Protein AF-A0AAD6ZQN2-F1 (afdb_monomer_lite)

Radius of gyration: 22.06 Å; chains: 1; bounding box: 52×34×59 Å

pLDDT: mean 94.38, std 6.4, range [40.56, 98.88]

Organism: NCBI:txid1033008

Foldseek 3Di:
DPLQPVNVVVLLCVLQVVPAEEEEADPVAPPDDQWAWARDPSYIYIHGHPVRVPPPPVCHVVHRQVRSQPRDDDDARSLQVSQQVVAAVVCVVVLQVLQCQLLVHHADEALVSRQVVVQLVVCPPLQPPPSCSNNVRVQSNLLSVLQSLLSVVVPSRPDPVNSVVLCVQQVNSYEYEEEDCDDPDLWDWDRDPSYIYTYHYSNSRSHPSNCGNNCVVVRD

Structure (mmCIF, N/CA/C/O backbone):
data_AF-A0AAD6ZQN2-F1
#
_entry.id   AF-A0AAD6ZQN2-F1
#
loop_
_atom_site.group_PDB
_atom_site.id
_atom_site.type_symbol
_atom_site.label_atom_id
_atom_site.label_alt_id
_atom_site.label_comp_id
_atom_site.label_asym_id
_atom_site.label_entity_id
_atom_site.label_seq_id
_atom_site.pdbx_PDB_ins_code
_atom_site.Cartn_x
_atom_site.Cartn_y
_atom_site.Cartn_z
_atom_site.occupancy
_atom_site.B_iso_or_equiv
_atom_site.auth_seq_id
_atom_site.auth_comp_id
_atom_site.auth_asym_id
_atom_site.auth_atom_id
_atom_site.pdbx_PDB_model_num
ATOM 1 N N . MET A 1 1 ? -4.723 -18.601 -16.744 1.00 40.56 1 MET A N 1
ATOM 2 C CA . MET A 1 1 ? -5.076 -17.192 -16.479 1.00 40.56 1 MET A CA 1
ATOM 3 C C . MET A 1 1 ? -3.841 -16.366 -16.796 1.00 40.56 1 MET A C 1
ATOM 5 O O . MET A 1 1 ? -2.787 -16.671 -16.253 1.00 40.56 1 MET A O 1
ATOM 9 N N . THR A 1 2 ? -3.905 -15.441 -17.753 1.00 51.91 2 THR A N 1
ATOM 10 C CA . THR A 1 2 ? -2.798 -14.513 -18.042 1.00 51.91 2 THR A CA 1
ATOM 11 C C . THR A 1 2 ? -2.671 -13.537 -16.880 1.00 51.91 2 THR A C 1
ATOM 13 O O . THR A 1 2 ? -3.650 -12.877 -16.557 1.00 51.91 2 THR A O 1
ATOM 16 N N . LYS A 1 3 ? -1.483 -13.469 -16.266 1.00 67.94 3 LYS A N 1
ATOM 17 C CA . LYS A 1 3 ? -1.182 -12.769 -15.001 1.00 67.94 3 LYS A CA 1
ATOM 18 C C . LYS A 1 3 ? -1.676 -11.312 -14.916 1.00 67.94 3 LYS A C 1
ATOM 20 O O . LYS A 1 3 ? -1.861 -10.830 -13.812 1.00 67.94 3 LYS A O 1
ATOM 25 N N . PHE A 1 4 ? -1.885 -10.638 -16.051 1.00 74.25 4 PHE A N 1
ATOM 26 C CA . PHE A 1 4 ? -2.237 -9.215 -16.111 1.00 74.25 4 PHE A CA 1
ATOM 27 C C . PHE A 1 4 ? -3.347 -8.855 -17.115 1.00 74.25 4 PHE A C 1
ATOM 29 O O . PHE A 1 4 ? -3.534 -7.679 -17.360 1.00 74.25 4 PHE A O 1
ATOM 36 N N . ASP A 1 5 ? -4.012 -9.831 -17.745 1.00 79.12 5 ASP A N 1
ATOM 37 C CA . ASP A 1 5 ? -5.133 -9.624 -18.694 1.00 79.12 5 ASP A CA 1
ATOM 38 C C . ASP A 1 5 ? -5.077 -8.379 -19.638 1.00 79.12 5 ASP A C 1
ATOM 40 O O . ASP A 1 5 ? -4.055 -8.145 -20.291 1.00 79.12 5 ASP A O 1
ATOM 44 N N . GLU A 1 6 ? -6.187 -7.647 -19.812 1.00 84.12 6 GLU A N 1
ATOM 45 C CA . GLU A 1 6 ? -6.277 -6.414 -20.612 1.00 84.12 6 GLU A CA 1
ATOM 46 C C . GLU A 1 6 ? -5.512 -5.253 -19.963 1.00 84.12 6 GLU A C 1
ATOM 48 O O . GLU A 1 6 ? -4.943 -4.420 -20.678 1.00 84.12 6 GLU A O 1
ATOM 53 N N . ASN A 1 7 ? -5.414 -5.238 -18.630 1.00 81.94 7 ASN A N 1
ATOM 54 C CA . ASN A 1 7 ? -4.646 -4.229 -17.902 1.00 81.94 7 ASN A CA 1
ATOM 55 C C . ASN A 1 7 ? -3.176 -4.237 -18.344 1.00 81.94 7 ASN A C 1
ATOM 57 O O . ASN A 1 7 ? -2.594 -3.188 -18.615 1.00 81.94 7 ASN A O 1
ATOM 61 N N . GLY A 1 8 ? -2.596 -5.421 -18.529 1.00 86.56 8 GLY A N 1
ATOM 62 C CA . GLY A 1 8 ? -1.231 -5.613 -19.002 1.00 86.56 8 GLY A CA 1
ATOM 63 C C . GLY A 1 8 ? -1.027 -5.152 -20.442 1.00 86.56 8 GLY A C 1
ATOM 64 O O . GLY A 1 8 ? 0.038 -4.627 -20.762 1.00 86.56 8 GLY A O 1
ATOM 65 N N . LYS A 1 9 ? -2.043 -5.279 -21.306 1.00 88.00 9 LYS A N 1
ATOM 66 C CA . LYS A 1 9 ? -1.973 -4.758 -22.681 1.00 88.00 9 LYS A CA 1
ATOM 67 C C . LYS A 1 9 ? -1.981 -3.234 -22.705 1.00 88.00 9 LYS A C 1
ATOM 69 O O . LYS A 1 9 ? -1.142 -2.650 -23.386 1.00 88.00 9 LYS A O 1
ATOM 74 N N . SER A 1 10 ? -2.892 -2.597 -21.961 1.00 88.19 10 SER A N 1
ATOM 75 C CA . SER A 1 10 ? -2.914 -1.128 -21.844 1.00 88.19 10 SER A CA 1
ATOM 76 C C . SER A 1 10 ? -1.575 -0.621 -21.325 1.00 88.19 10 SER A C 1
ATOM 78 O O . SER A 1 10 ? -0.955 0.250 -21.927 1.00 88.19 10 SER A O 1
ATOM 80 N N . PHE A 1 11 ? -1.073 -1.265 -20.272 1.00 89.69 11 PHE A N 1
ATOM 81 C CA . PHE A 1 11 ? 0.187 -0.915 -19.634 1.00 89.69 11 PHE A CA 1
ATOM 82 C C . PHE A 1 11 ? 1.392 -1.046 -20.572 1.00 89.69 11 PHE A C 1
ATOM 84 O O . PHE A 1 11 ? 2.265 -0.180 -20.590 1.00 89.69 11 PHE A O 1
ATOM 91 N N . PHE A 1 12 ? 1.437 -2.110 -21.379 1.00 91.50 12 PHE A N 1
ATOM 92 C CA . PHE A 1 12 ? 2.460 -2.265 -22.408 1.00 91.50 12 PHE A CA 1
ATOM 93 C C . PHE A 1 12 ? 2.389 -1.130 -23.433 1.00 91.50 12 PHE A C 1
ATOM 95 O O . PHE A 1 12 ? 3.410 -0.522 -23.735 1.00 91.50 12 PHE A O 1
ATOM 102 N N . ASN A 1 13 ? 1.196 -0.813 -23.940 1.00 92.00 13 ASN A N 1
ATOM 103 C CA . ASN A 1 13 ? 1.015 0.213 -24.970 1.00 92.00 13 ASN A CA 1
ATOM 104 C C . ASN A 1 13 ? 1.314 1.633 -24.462 1.00 92.00 13 ASN A C 1
ATOM 106 O O . ASN A 1 13 ? 1.812 2.461 -25.221 1.00 92.00 13 ASN A O 1
ATOM 110 N N . GLU A 1 14 ? 1.052 1.911 -23.183 1.00 91.44 14 GLU A N 1
ATOM 111 C CA . GLU A 1 14 ? 1.428 3.172 -22.530 1.00 91.44 14 GLU A CA 1
ATOM 112 C C . GLU A 1 14 ? 2.950 3.352 -22.465 1.00 91.44 14 GLU A C 1
ATOM 114 O O . GLU A 1 14 ? 3.449 4.458 -22.661 1.00 91.44 14 GLU A O 1
ATOM 119 N N . ALA A 1 15 ? 3.699 2.271 -22.220 1.00 91.69 15 ALA A N 1
ATOM 120 C CA . ALA A 1 15 ? 5.159 2.311 -22.220 1.00 91.69 15 ALA A CA 1
ATOM 121 C C . ALA A 1 15 ? 5.737 2.320 -23.648 1.00 91.69 15 ALA A C 1
ATOM 123 O O . ALA A 1 15 ? 6.680 3.053 -23.949 1.00 91.69 15 ALA A O 1
ATOM 124 N N . VAL A 1 16 ? 5.169 1.513 -24.546 1.00 94.25 16 VAL A N 1
ATOM 125 C CA . VAL A 1 16 ? 5.662 1.270 -25.910 1.00 94.25 16 VAL A CA 1
ATOM 126 C C . VAL A 1 16 ? 4.871 2.116 -26.904 1.00 94.25 16 VAL A C 1
ATOM 128 O O . VAL A 1 16 ? 4.141 1.624 -27.766 1.00 94.25 16 VAL A O 1
ATOM 131 N N . THR A 1 17 ? 5.014 3.431 -26.763 1.00 94.31 17 THR A N 1
ATOM 132 C CA . THR A 1 17 ? 4.197 4.429 -27.470 1.00 94.31 17 THR A CA 1
ATOM 133 C C . THR A 1 17 ? 4.364 4.420 -28.990 1.00 94.31 17 THR A C 1
ATOM 135 O O . THR A 1 17 ? 3.458 4.848 -29.702 1.00 94.31 17 THR A O 1
ATOM 138 N N . GLN A 1 18 ? 5.480 3.898 -29.509 1.00 95.69 18 GLN A N 1
ATOM 139 C CA . GLN A 1 18 ? 5.711 3.767 -30.953 1.00 95.69 18 GLN A CA 1
ATOM 140 C C . GLN A 1 18 ? 5.066 2.512 -31.551 1.00 95.69 18 GLN A C 1
ATOM 142 O O . GLN A 1 18 ? 5.074 2.344 -32.768 1.00 95.69 18 GLN A O 1
ATOM 147 N N . SER A 1 19 ? 4.513 1.617 -30.718 1.00 94.56 19 SER A N 1
ATOM 148 C CA . SER A 1 19 ? 4.023 0.301 -31.157 1.00 94.56 19 SER A CA 1
ATOM 149 C C . SER A 1 19 ? 5.079 -0.494 -31.944 1.00 94.56 19 SER A C 1
ATOM 151 O O . SER A 1 19 ? 4.755 -1.259 -32.853 1.00 94.56 19 SER A O 1
ATOM 153 N N . GLU A 1 20 ? 6.354 -0.307 -31.596 1.00 96.25 20 GLU A N 1
ATOM 154 C CA . GLU A 1 20 ? 7.501 -0.922 -32.260 1.00 96.25 20 GLU A CA 1
ATOM 155 C C . GLU A 1 20 ? 8.252 -1.841 -31.292 1.00 96.25 20 GLU A C 1
ATOM 157 O O . GLU A 1 20 ? 8.460 -1.521 -30.116 1.00 96.25 20 GLU A O 1
ATOM 162 N N . LEU A 1 21 ? 8.682 -2.991 -31.817 1.00 96.19 21 LEU A N 1
ATOM 163 C CA . LEU A 1 21 ? 9.586 -3.912 -31.147 1.00 96.19 21 LEU A CA 1
ATOM 164 C C . LEU A 1 21 ? 10.854 -4.044 -31.981 1.00 96.19 21 LEU A C 1
ATOM 166 O O . LEU A 1 21 ? 10.789 -4.262 -33.191 1.00 96.19 21 LEU A O 1
ATOM 170 N N . THR A 1 22 ? 12.007 -3.981 -31.325 1.00 96.38 22 THR A N 1
ATOM 171 C CA . THR A 1 22 ? 13.302 -4.130 -31.988 1.00 96.38 22 THR A CA 1
ATOM 172 C C . THR A 1 22 ? 14.173 -5.163 -31.288 1.00 96.38 22 THR A C 1
ATOM 174 O O . THR A 1 22 ? 14.099 -5.344 -30.073 1.00 96.38 22 THR A O 1
ATOM 177 N N . LEU A 1 23 ? 15.012 -5.839 -32.069 1.00 95.56 23 LEU A N 1
ATOM 178 C CA . LEU A 1 23 ? 16.031 -6.766 -31.591 1.00 95.56 23 LEU A CA 1
ATOM 179 C C . LEU A 1 23 ? 17.403 -6.174 -31.917 1.00 95.56 23 LEU A C 1
ATOM 181 O O . LEU A 1 23 ? 17.720 -5.957 -33.085 1.00 95.56 23 LEU A O 1
ATOM 185 N N . THR A 1 24 ? 18.225 -5.921 -30.900 1.00 95.69 24 THR A N 1
ATOM 186 C CA . THR A 1 24 ? 19.513 -5.235 -31.079 1.00 95.69 24 THR A CA 1
ATOM 187 C C . THR A 1 24 ? 20.607 -5.772 -30.160 1.00 95.69 24 THR A C 1
ATOM 189 O O . THR A 1 24 ? 20.349 -6.510 -29.210 1.00 95.69 24 THR A O 1
ATOM 192 N N . VAL A 1 25 ? 21.856 -5.407 -30.440 1.00 95.75 25 VAL A N 1
ATOM 193 C CA . VAL A 1 25 ? 22.998 -5.759 -29.591 1.00 95.75 25 VAL A CA 1
ATOM 194 C C . VAL A 1 25 ? 22.961 -4.912 -28.318 1.00 95.75 25 VAL A C 1
ATOM 196 O O . VAL A 1 25 ? 22.774 -3.696 -28.367 1.00 95.75 25 VAL A O 1
ATOM 199 N N . ASN A 1 26 ? 23.174 -5.544 -27.165 1.00 94.88 26 ASN A N 1
ATOM 200 C CA . ASN A 1 26 ? 23.281 -4.860 -25.885 1.00 94.88 26 ASN A CA 1
ATOM 201 C C . ASN A 1 26 ? 24.521 -3.937 -25.890 1.00 94.88 26 ASN A C 1
ATOM 203 O O . ASN A 1 26 ? 25.645 -4.430 -26.038 1.00 94.88 26 ASN A O 1
ATOM 207 N N . PRO A 1 27 ? 24.357 -2.614 -25.690 1.00 94.44 27 PRO A N 1
ATOM 208 C CA . PRO A 1 27 ? 25.462 -1.656 -25.758 1.00 94.44 27 PRO A CA 1
ATOM 209 C C . PRO A 1 27 ? 26.513 -1.841 -24.652 1.00 94.44 27 PRO A C 1
ATOM 211 O O . PRO A 1 27 ? 27.597 -1.271 -24.744 1.00 94.44 27 PRO A O 1
ATOM 214 N N . LEU A 1 28 ? 26.229 -2.643 -23.618 1.00 95.31 28 LEU A N 1
ATOM 215 C CA . LEU A 1 28 ? 27.179 -2.961 -22.548 1.00 95.31 28 LEU A CA 1
ATOM 216 C C . LEU A 1 28 ? 28.273 -3.964 -22.965 1.00 95.31 28 LEU A C 1
ATOM 218 O O . LEU A 1 28 ? 29.193 -4.215 -22.182 1.00 95.31 28 LEU A O 1
ATOM 222 N N . GLY A 1 29 ? 28.201 -4.537 -24.174 1.00 93.94 29 GLY A N 1
ATOM 223 C CA . GLY A 1 29 ? 29.210 -5.471 -24.680 1.00 93.94 29 GLY A CA 1
ATOM 224 C C . GLY A 1 29 ? 29.379 -6.678 -23.752 1.00 93.94 29 GLY A C 1
ATOM 225 O O . GLY A 1 29 ? 28.392 -7.291 -23.353 1.00 93.94 29 GLY A O 1
ATOM 226 N N . ASP A 1 30 ? 30.617 -6.996 -23.365 1.00 96.25 30 ASP A N 1
ATOM 227 C CA . ASP A 1 30 ? 30.933 -8.124 -22.467 1.00 96.25 30 ASP A CA 1
ATOM 228 C C . ASP A 1 30 ? 30.317 -8.005 -21.064 1.00 96.25 30 ASP A C 1
ATOM 230 O O . ASP A 1 30 ? 30.169 -9.012 -20.372 1.00 96.25 30 ASP A O 1
ATOM 234 N N . LYS A 1 31 ? 29.948 -6.788 -20.641 1.00 95.31 31 LYS A N 1
ATOM 235 C CA . LYS A 1 31 ? 29.286 -6.531 -19.351 1.00 95.31 31 LYS A CA 1
ATOM 236 C C . LYS A 1 31 ? 27.764 -6.655 -19.423 1.00 95.31 31 LYS A C 1
ATOM 238 O O . LYS A 1 31 ? 27.103 -6.505 -18.402 1.00 95.31 31 LYS A O 1
ATOM 243 N N . GLY A 1 32 ? 27.206 -6.848 -20.617 1.00 91.38 32 GLY A N 1
ATOM 244 C CA . GLY A 1 32 ? 25.771 -7.016 -20.796 1.00 91.38 32 GLY A CA 1
ATOM 245 C C . GLY A 1 32 ? 25.291 -8.380 -20.315 1.00 91.38 32 GLY A C 1
ATOM 246 O O . GLY A 1 32 ? 26.018 -9.371 -20.384 1.00 91.38 32 GLY A O 1
ATOM 247 N N . GLU A 1 33 ? 24.034 -8.433 -19.887 1.00 93.62 33 GLU A N 1
ATOM 248 C CA . GLU A 1 33 ? 23.326 -9.697 -19.702 1.00 93.62 33 GLU A CA 1
ATOM 249 C C . GLU A 1 33 ? 23.180 -10.441 -21.034 1.00 93.62 33 GLU A C 1
ATOM 251 O O . GLU A 1 33 ? 23.169 -9.829 -22.106 1.00 93.62 33 GLU A O 1
ATOM 256 N N . THR A 1 34 ? 23.052 -11.769 -20.960 1.00 94.62 34 THR A N 1
ATOM 257 C CA . THR A 1 34 ? 22.896 -12.641 -22.142 1.00 94.62 34 THR A CA 1
ATOM 258 C C . THR A 1 34 ? 21.717 -12.192 -23.011 1.00 94.62 34 THR A C 1
ATOM 260 O O . THR A 1 34 ? 21.871 -12.030 -24.223 1.00 94.62 34 THR A O 1
ATOM 263 N N . ILE A 1 35 ? 20.577 -11.940 -22.367 1.00 95.06 35 ILE A N 1
ATOM 264 C CA . ILE A 1 35 ? 19.380 -11.322 -22.930 1.00 95.06 35 ILE A CA 1
ATOM 265 C C . ILE A 1 35 ? 18.855 -10.305 -21.913 1.00 95.06 35 ILE A C 1
ATOM 267 O O . ILE A 1 35 ? 18.908 -10.544 -20.707 1.00 95.06 35 ILE A O 1
ATOM 271 N N . SER A 1 36 ? 18.380 -9.161 -22.382 1.00 94.94 36 SER A N 1
ATOM 272 C CA . SER A 1 36 ? 17.736 -8.143 -21.556 1.00 94.94 36 SER A CA 1
ATOM 273 C C . SER A 1 36 ? 16.682 -7.393 -22.359 1.00 94.94 36 SER A C 1
ATOM 275 O O . SER A 1 36 ? 16.642 -7.481 -23.586 1.00 94.94 36 SER A O 1
ATOM 277 N N . SER A 1 37 ? 15.833 -6.640 -21.665 1.00 95.81 37 SER A N 1
ATOM 278 C CA . SER A 1 37 ? 14.823 -5.787 -22.285 1.00 95.81 37 SER A CA 1
ATOM 279 C C . SER A 1 37 ? 14.940 -4.357 -21.774 1.00 95.81 37 SER A C 1
ATOM 281 O O . SER A 1 37 ? 15.396 -4.125 -20.655 1.00 95.81 37 SER A O 1
ATOM 283 N N . ALA A 1 38 ? 14.527 -3.394 -22.589 1.00 95.44 38 ALA A N 1
ATOM 284 C CA . ALA A 1 38 ? 14.340 -2.005 -22.178 1.00 95.44 38 ALA A CA 1
ATOM 285 C C . ALA A 1 38 ? 13.262 -1.353 -23.043 1.00 95.44 38 ALA A C 1
ATOM 287 O O . ALA A 1 38 ? 13.095 -1.731 -24.199 1.00 95.44 38 ALA A O 1
ATOM 288 N N . VAL A 1 39 ? 12.591 -0.334 -22.518 1.00 95.38 39 VAL A N 1
ATOM 289 C CA . VAL A 1 39 ? 11.833 0.612 -23.340 1.00 95.38 39 VAL A CA 1
ATOM 290 C C . VAL A 1 39 ? 12.717 1.834 -23.582 1.00 95.38 39 VAL A C 1
ATOM 292 O O . VAL A 1 39 ? 13.187 2.455 -22.629 1.00 95.38 39 VAL A O 1
ATOM 295 N N . LYS A 1 40 ? 12.989 2.158 -24.849 1.00 93.50 40 LYS A N 1
ATOM 296 C CA . LYS A 1 40 ? 13.812 3.308 -25.256 1.00 93.50 40 LYS A CA 1
ATOM 297 C C . LYS A 1 40 ? 13.040 4.137 -26.265 1.00 93.50 40 LYS A C 1
ATOM 299 O O . LYS A 1 40 ? 12.625 3.603 -27.286 1.00 93.50 40 LYS A O 1
ATOM 304 N N . ASP A 1 41 ? 12.824 5.413 -25.958 1.00 92.88 41 ASP A N 1
ATOM 305 C CA . ASP A 1 41 ? 12.112 6.356 -26.831 1.00 92.88 41 ASP A CA 1
ATOM 306 C C . ASP A 1 41 ? 10.746 5.825 -27.326 1.00 92.88 41 ASP A C 1
ATOM 308 O O . ASP A 1 41 ? 10.331 6.062 -28.457 1.00 92.88 41 ASP A O 1
ATOM 312 N N . GLY A 1 42 ? 10.043 5.070 -26.469 1.00 93.31 42 GLY A N 1
ATOM 313 C CA . GLY A 1 42 ? 8.747 4.459 -26.787 1.00 93.31 42 GLY A CA 1
ATOM 314 C C . GLY A 1 42 ? 8.808 3.164 -27.607 1.00 93.31 42 GLY A C 1
ATOM 315 O O . GLY A 1 42 ? 7.763 2.663 -28.016 1.00 93.31 42 GLY A O 1
ATOM 316 N N . VAL A 1 43 ? 9.999 2.608 -27.841 1.00 96.31 43 VAL A N 1
ATOM 317 C CA . VAL A 1 43 ? 10.226 1.326 -28.528 1.00 96.31 43 VAL A CA 1
ATOM 318 C C . VAL A 1 43 ? 10.611 0.258 -27.509 1.00 96.31 43 VAL A C 1
ATOM 320 O O . VAL A 1 43 ? 11.484 0.482 -26.667 1.00 96.31 43 VAL A O 1
ATOM 323 N N . TYR A 1 44 ? 10.010 -0.929 -27.597 1.00 97.06 44 TYR A N 1
ATOM 324 C CA . TYR A 1 44 ? 10.434 -2.072 -26.790 1.00 97.06 44 TYR A CA 1
ATOM 325 C C . TYR A 1 44 ? 11.636 -2.757 -27.445 1.00 97.06 44 TYR A C 1
ATOM 327 O O . TYR A 1 44 ? 11.556 -3.298 -28.548 1.00 97.06 44 TYR A O 1
ATOM 335 N N . CYS A 1 45 ? 12.778 -2.724 -26.770 1.00 96.75 45 CYS A N 1
ATOM 336 C CA . CYS A 1 45 ? 14.033 -3.281 -27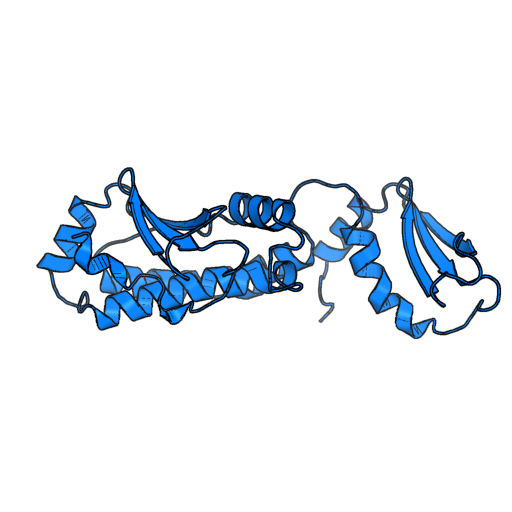.247 1.00 96.75 45 CYS A CA 1
ATOM 337 C C . CYS A 1 45 ? 14.338 -4.599 -26.538 1.00 96.75 45 CYS A C 1
ATOM 339 O O . CYS A 1 45 ? 14.630 -4.602 -25.342 1.00 96.75 45 CYS A O 1
ATOM 341 N N . ILE A 1 46 ? 14.391 -5.689 -27.298 1.00 96.50 46 ILE A N 1
ATOM 342 C CA . ILE A 1 46 ? 15.046 -6.928 -26.887 1.00 96.50 46 ILE A CA 1
ATOM 343 C C . ILE A 1 46 ? 16.532 -6.781 -27.217 1.00 96.50 46 ILE A C 1
ATOM 345 O O . ILE A 1 46 ? 16.911 -6.507 -28.358 1.00 96.50 46 ILE A O 1
ATOM 349 N N . MET A 1 47 ? 17.391 -6.938 -26.218 1.00 95.69 47 MET A N 1
ATOM 350 C CA . MET A 1 47 ? 18.831 -6.751 -26.342 1.00 95.69 47 MET A CA 1
ATOM 351 C C . MET A 1 47 ? 19.560 -8.060 -26.056 1.00 95.69 47 MET A C 1
ATOM 353 O O . MET A 1 47 ? 19.369 -8.659 -25.003 1.00 95.69 47 MET A O 1
ATOM 357 N N . PHE A 1 48 ? 20.425 -8.497 -26.968 1.00 96.00 48 PHE A N 1
ATOM 358 C CA . PHE A 1 48 ? 21.278 -9.674 -26.767 1.00 96.00 48 PHE A CA 1
ATOM 359 C C . PHE A 1 48 ? 22.732 -9.251 -26.592 1.00 96.00 48 PHE A C 1
ATOM 361 O O . PHE A 1 48 ? 23.204 -8.317 -27.248 1.00 96.00 48 PHE A O 1
ATOM 368 N N . ARG A 1 49 ? 23.480 -9.937 -25.726 1.00 96.00 49 ARG A N 1
ATOM 369 C CA . ARG A 1 49 ? 24.932 -9.724 -25.649 1.00 96.00 49 ARG A CA 1
ATOM 370 C C . ARG A 1 49 ? 25.572 -10.036 -27.001 1.00 96.00 49 ARG A C 1
ATOM 372 O O . ARG A 1 49 ? 25.159 -10.987 -27.658 1.00 96.00 49 ARG A O 1
ATOM 379 N N . HIS A 1 50 ? 26.579 -9.267 -27.414 1.00 95.50 50 HIS A N 1
ATOM 380 C CA . HIS A 1 50 ? 27.148 -9.335 -28.773 1.00 95.50 50 HIS A CA 1
ATOM 381 C C . HIS A 1 50 ? 27.603 -10.741 -29.221 1.00 95.50 50 HIS A C 1
ATOM 383 O O . HIS A 1 50 ? 27.500 -11.061 -30.402 1.00 95.50 50 HIS A O 1
ATOM 389 N N . ASP A 1 51 ? 28.007 -11.606 -28.288 1.00 95.81 51 ASP A N 1
ATOM 390 C CA . ASP A 1 51 ? 28.433 -12.998 -28.500 1.00 95.81 51 ASP A CA 1
ATOM 391 C C . ASP A 1 51 ? 27.350 -14.053 -28.162 1.00 95.81 51 ASP A C 1
ATOM 393 O O . ASP A 1 51 ? 27.646 -15.249 -28.101 1.00 95.81 51 ASP A O 1
ATOM 397 N N . ARG A 1 52 ? 26.101 -13.638 -27.897 1.00 95.00 52 ARG A N 1
ATOM 398 C CA . ARG A 1 52 ? 25.019 -14.489 -27.357 1.00 95.00 52 ARG A CA 1
ATOM 399 C C . ARG A 1 52 ? 23.681 -14.376 -28.090 1.00 95.00 52 ARG A C 1
ATOM 401 O O . ARG A 1 52 ? 22.635 -14.667 -27.510 1.00 95.00 52 ARG A O 1
ATOM 408 N N . LEU A 1 53 ? 23.679 -14.016 -29.374 1.00 93.00 53 LEU A N 1
ATOM 409 C CA . LEU A 1 53 ? 22.447 -14.068 -30.165 1.00 93.00 53 LEU A CA 1
ATOM 410 C C . LEU A 1 53 ? 21.846 -15.485 -30.133 1.00 93.00 53 LEU A C 1
ATOM 412 O O . LEU A 1 53 ? 22.512 -16.462 -30.467 1.00 93.00 53 LEU A O 1
ATOM 416 N N . GLY A 1 54 ? 20.580 -15.579 -29.733 1.00 88.31 54 GLY A N 1
ATOM 417 C CA . GLY A 1 54 ? 19.836 -16.836 -29.670 1.00 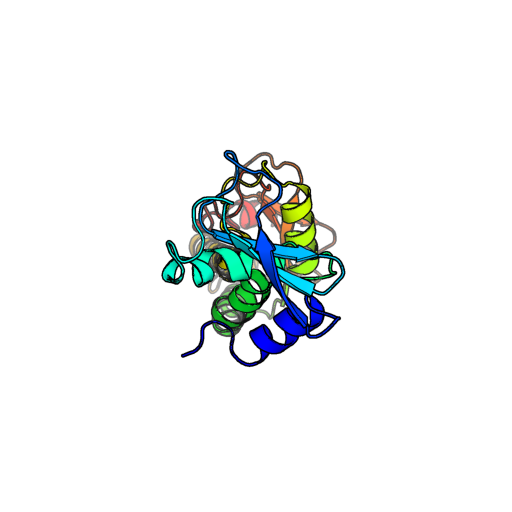88.31 54 GLY A CA 1
ATOM 418 C C . GLY A 1 54 ? 19.991 -17.640 -28.375 1.00 88.31 54 GLY A C 1
ATOM 419 O O . GLY A 1 54 ? 19.418 -18.720 -28.269 1.00 88.31 54 GLY A O 1
ATOM 420 N N . TYR A 1 55 ? 20.724 -17.133 -27.382 1.00 91.00 55 TYR A N 1
ATOM 421 C CA . TYR A 1 55 ? 20.842 -17.772 -26.069 1.00 91.00 55 TYR A CA 1
ATOM 422 C C . TYR A 1 55 ? 19.748 -17.278 -25.115 1.00 91.00 55 TYR A C 1
ATOM 424 O O . TYR A 1 55 ? 19.375 -16.108 -25.146 1.00 91.00 55 TYR A O 1
ATOM 432 N N . ASN A 1 56 ? 19.267 -18.171 -24.243 1.00 90.31 56 ASN A N 1
ATOM 433 C CA . ASN A 1 56 ? 18.351 -17.874 -23.132 1.00 90.31 56 ASN A CA 1
ATOM 434 C C . ASN A 1 56 ? 17.067 -17.121 -23.527 1.00 90.31 56 ASN A C 1
ATOM 436 O O . ASN A 1 56 ? 16.537 -16.339 -22.747 1.00 90.31 56 ASN A O 1
ATOM 440 N N . GLN A 1 57 ? 16.532 -17.360 -24.727 1.00 88.75 57 GLN A N 1
ATOM 441 C CA . GLN A 1 57 ? 15.306 -16.702 -25.212 1.00 88.75 57 GLN A CA 1
ATOM 442 C C . GLN A 1 57 ? 14.107 -16.933 -24.279 1.00 88.75 57 GLN A C 1
ATOM 444 O O . GLN A 1 57 ? 13.234 -16.083 -24.157 1.00 88.75 57 GLN A O 1
ATOM 449 N N . ASN A 1 58 ? 14.091 -18.072 -23.586 1.00 88.19 58 ASN A N 1
ATOM 450 C CA . ASN A 1 58 ? 13.095 -18.425 -22.582 1.00 88.19 58 ASN A CA 1
ATOM 451 C C . ASN A 1 58 ? 13.162 -17.569 -21.304 1.00 88.19 58 ASN A C 1
ATOM 453 O O . ASN A 1 58 ? 12.263 -17.674 -20.483 1.00 88.19 58 ASN A O 1
ATOM 457 N N . TRP A 1 59 ? 14.208 -16.760 -21.111 1.00 89.31 59 TRP A N 1
ATOM 458 C CA . TRP A 1 59 ? 14.328 -15.821 -19.985 1.00 89.31 59 TRP A CA 1
ATOM 459 C C . TRP A 1 59 ? 13.822 -14.418 -20.336 1.00 89.31 59 TRP A C 1
ATOM 461 O O . TRP A 1 59 ? 13.894 -13.512 -19.511 1.00 89.31 59 TRP A O 1
ATOM 471 N N . LEU A 1 60 ? 13.313 -14.206 -21.557 1.00 86.69 60 LEU A N 1
ATOM 472 C CA . LEU A 1 60 ? 12.777 -12.908 -21.965 1.00 86.69 60 LEU A CA 1
ATOM 473 C C . LEU A 1 60 ? 11.634 -12.449 -21.043 1.00 86.69 60 LEU A C 1
ATOM 475 O O . LEU A 1 60 ? 11.581 -11.266 -20.698 1.00 86.69 60 LEU A O 1
ATOM 479 N N . ASP A 1 61 ? 10.799 -13.387 -20.590 1.00 84.56 61 ASP A N 1
ATOM 480 C CA . ASP A 1 61 ? 9.670 -13.146 -19.683 1.00 84.56 61 ASP A CA 1
ATOM 481 C C . ASP A 1 61 ? 10.103 -12.445 -18.383 1.00 84.56 61 ASP A C 1
ATOM 483 O O . ASP A 1 61 ? 9.432 -11.517 -17.928 1.00 84.56 61 ASP A O 1
ATOM 487 N N . ASP A 1 62 ? 11.271 -12.808 -17.841 1.00 86.94 62 ASP A N 1
ATOM 488 C CA . ASP A 1 62 ? 11.823 -12.220 -16.612 1.00 86.94 62 ASP A CA 1
ATOM 489 C C . ASP A 1 62 ? 12.301 -10.774 -16.817 1.00 86.94 62 ASP A C 1
ATOM 491 O O . ASP A 1 62 ? 12.428 -10.004 -15.866 1.00 86.94 62 ASP A O 1
ATOM 495 N N . THR A 1 63 ? 12.567 -10.383 -18.066 1.00 90.69 63 THR A N 1
ATOM 496 C CA . THR A 1 63 ? 13.108 -9.058 -18.411 1.00 90.69 63 THR A CA 1
ATOM 497 C C . THR A 1 63 ? 12.037 -8.093 -18.913 1.00 90.69 63 THR A C 1
ATOM 499 O O . THR A 1 63 ? 12.217 -6.878 -18.826 1.00 90.69 63 THR A O 1
ATOM 502 N N . MET A 1 64 ? 10.920 -8.615 -19.427 1.00 91.12 64 MET A N 1
ATOM 503 C CA . MET A 1 64 ? 9.866 -7.827 -20.062 1.00 91.12 64 MET A CA 1
ATOM 504 C C . MET A 1 64 ? 9.173 -6.888 -19.074 1.00 91.12 64 MET A C 1
ATOM 506 O O . MET A 1 64 ? 9.157 -5.679 -19.300 1.00 91.12 64 MET A O 1
ATOM 510 N N . LEU A 1 65 ? 8.630 -7.419 -17.975 1.00 89.31 65 LEU A N 1
ATOM 511 C CA . LEU A 1 65 ? 7.900 -6.602 -17.003 1.00 89.31 65 LEU A CA 1
ATOM 512 C C . LEU A 1 65 ? 8.789 -5.517 -16.367 1.00 89.31 65 LEU A C 1
ATOM 514 O O . LEU A 1 65 ? 8.376 -4.359 -16.409 1.00 89.31 65 LEU A O 1
ATOM 518 N N . PRO A 1 66 ? 10.019 -5.811 -15.887 1.00 89.19 66 PRO A N 1
ATOM 519 C CA . PRO A 1 66 ? 10.915 -4.769 -15.385 1.00 89.19 66 PRO A CA 1
ATOM 520 C C . PRO A 1 66 ? 11.213 -3.673 -16.412 1.00 89.19 66 PRO A C 1
ATOM 522 O O . PRO A 1 66 ? 11.256 -2.496 -16.060 1.00 89.19 66 PRO A O 1
ATOM 525 N N . ALA A 1 67 ? 11.396 -4.034 -17.686 1.00 91.81 67 ALA A N 1
ATOM 526 C CA . ALA A 1 67 ? 11.656 -3.067 -18.750 1.00 91.81 67 ALA A CA 1
ATOM 527 C C . ALA A 1 67 ? 10.474 -2.121 -18.988 1.00 91.81 67 ALA A C 1
ATOM 529 O O . ALA A 1 67 ? 10.680 -0.925 -19.190 1.00 91.81 67 ALA A O 1
ATOM 530 N N . ILE A 1 68 ? 9.254 -2.658 -18.954 1.00 91.25 68 ILE A N 1
ATOM 531 C CA . ILE A 1 68 ? 8.017 -1.889 -19.120 1.00 91.25 68 ILE A CA 1
ATOM 532 C C . ILE A 1 68 ? 7.769 -1.007 -17.890 1.00 91.25 68 ILE A C 1
ATOM 534 O O . ILE A 1 68 ? 7.467 0.172 -18.038 1.00 91.25 68 ILE A O 1
ATOM 538 N N . GLU A 1 69 ? 7.930 -1.544 -16.677 1.00 89.56 69 GLU A N 1
ATOM 539 C CA . GLU A 1 69 ? 7.730 -0.787 -15.432 1.00 89.56 69 GLU A CA 1
ATOM 540 C C . GLU A 1 69 ? 8.789 0.306 -15.219 1.00 89.56 69 GLU A C 1
ATOM 542 O O . GLU A 1 69 ? 8.495 1.311 -14.578 1.00 89.56 69 GLU A O 1
ATOM 547 N N . SER A 1 70 ? 9.986 0.150 -15.797 1.00 87.50 70 SER A N 1
ATOM 548 C CA . SER A 1 70 ? 11.044 1.173 -15.774 1.00 87.50 70 SER A CA 1
ATOM 549 C C . SER A 1 70 ? 10.806 2.328 -16.756 1.00 87.50 70 SER A C 1
ATOM 551 O O . SER A 1 70 ? 11.539 3.319 -16.714 1.00 87.50 70 SER A O 1
ATOM 553 N N . ALA A 1 71 ? 9.828 2.217 -17.662 1.00 88.81 71 ALA A N 1
ATOM 554 C CA . ALA A 1 71 ? 9.486 3.302 -18.572 1.00 88.81 71 ALA A CA 1
ATOM 555 C C . ALA A 1 71 ? 8.871 4.481 -17.783 1.00 88.81 71 ALA A C 1
ATOM 557 O O . ALA A 1 71 ? 7.983 4.254 -16.956 1.00 88.81 71 ALA A O 1
ATOM 558 N N . PRO A 1 72 ? 9.303 5.738 -18.019 1.00 81.88 72 PRO A N 1
ATOM 559 C CA . PRO A 1 72 ? 8.764 6.896 -17.310 1.00 81.88 72 PRO A CA 1
ATOM 560 C C . PRO A 1 72 ? 7.254 7.038 -17.511 1.00 81.88 72 PRO A C 1
ATOM 562 O O . PRO A 1 72 ? 6.789 7.139 -18.645 1.00 81.88 72 PRO A O 1
ATOM 565 N N . ARG A 1 73 ? 6.497 7.070 -16.411 1.00 82.25 73 ARG A N 1
ATOM 566 C CA . ARG A 1 73 ? 5.039 7.252 -16.411 1.00 82.25 73 ARG A CA 1
ATOM 567 C C . ARG A 1 73 ? 4.524 7.623 -15.025 1.00 82.25 73 ARG A C 1
ATOM 569 O O . ARG A 1 73 ? 5.206 7.410 -14.024 1.00 82.25 73 ARG A O 1
ATOM 576 N N . GLU A 1 74 ? 3.308 8.147 -14.982 1.00 82.06 74 GLU A N 1
ATOM 577 C CA . GLU A 1 74 ? 2.618 8.482 -13.738 1.00 82.06 74 GLU A CA 1
ATOM 578 C C . GLU A 1 74 ? 1.794 7.294 -13.210 1.00 82.06 74 GLU A C 1
ATOM 580 O O . GLU A 1 74 ? 1.366 6.417 -13.964 1.00 82.06 74 GLU A O 1
ATOM 585 N N . GLY A 1 75 ? 1.562 7.271 -11.895 1.00 87.44 75 GLY A N 1
ATOM 586 C CA . GLY A 1 75 ? 0.703 6.291 -11.227 1.00 87.44 75 GLY A CA 1
ATOM 587 C C . GLY A 1 75 ? 1.362 4.949 -10.879 1.00 87.44 75 GLY A C 1
ATOM 588 O O . GLY A 1 75 ? 2.581 4.771 -10.917 1.00 87.44 75 GLY A O 1
ATOM 589 N N . PHE A 1 76 ? 0.522 3.989 -10.488 1.00 92.06 76 PHE A N 1
ATOM 590 C CA . PHE A 1 76 ? 0.938 2.677 -9.983 1.00 92.06 76 PHE A CA 1
ATOM 591 C C . PHE A 1 76 ? 1.572 1.785 -11.050 1.00 92.06 76 PHE A C 1
ATOM 593 O O . PHE A 1 76 ? 1.067 1.714 -12.177 1.00 92.06 76 PHE A O 1
ATOM 600 N N . SER A 1 77 ? 2.613 1.031 -10.668 1.00 91.94 77 SER A N 1
ATOM 601 C CA . SER A 1 77 ? 3.143 -0.106 -11.435 1.00 91.94 77 SER A CA 1
ATOM 602 C C . SER A 1 77 ? 2.072 -1.170 -11.688 1.00 91.94 77 SER A C 1
ATOM 604 O O . SER A 1 77 ? 1.032 -1.190 -11.028 1.00 91.94 77 SER A O 1
ATOM 606 N N . LEU A 1 78 ? 2.293 -2.050 -12.667 1.00 90.94 78 LEU A N 1
ATOM 607 C CA . LEU A 1 78 ? 1.302 -3.063 -13.041 1.00 90.94 78 LEU A CA 1
ATOM 608 C C . LEU A 1 78 ? 1.161 -4.055 -11.897 1.00 90.94 78 LEU A C 1
ATOM 610 O O . LEU A 1 78 ? 0.056 -4.451 -11.540 1.00 90.94 78 LEU A O 1
ATOM 614 N N . SER A 1 79 ? 2.298 -4.375 -11.282 1.00 91.12 79 SER A N 1
ATOM 615 C CA . SER A 1 79 ? 2.378 -5.183 -10.075 1.00 91.12 79 SER A CA 1
ATOM 616 C C . SER A 1 79 ? 1.580 -4.568 -8.920 1.00 91.12 79 SER A C 1
ATOM 618 O O . SER A 1 79 ? 0.835 -5.285 -8.257 1.00 91.12 79 SER A O 1
ATOM 620 N N . ALA A 1 80 ? 1.662 -3.247 -8.721 1.00 94.56 80 ALA A N 1
ATOM 621 C CA . ALA A 1 80 ? 0.883 -2.553 -7.696 1.00 94.56 80 ALA A CA 1
ATOM 622 C C . ALA A 1 80 ? -0.617 -2.530 -7.998 1.00 94.56 80 ALA A C 1
ATOM 624 O O . ALA A 1 80 ? -1.400 -2.880 -7.119 1.00 94.56 80 ALA A O 1
ATOM 625 N N . LYS A 1 81 ? -1.023 -2.208 -9.235 1.00 93.81 81 LYS A N 1
ATOM 626 C CA . LYS A 1 81 ? -2.439 -2.277 -9.648 1.00 93.81 81 LYS A CA 1
ATOM 627 C C . LYS A 1 81 ? -3.007 -3.677 -9.421 1.00 93.81 81 LYS A C 1
ATOM 629 O O . LYS A 1 81 ? -4.019 -3.830 -8.751 1.00 93.81 81 LYS A O 1
ATOM 634 N N . SER A 1 82 ? -2.285 -4.694 -9.889 1.00 92.69 82 SER A N 1
ATOM 635 C CA . SER A 1 82 ? -2.665 -6.096 -9.724 1.00 92.69 82 SER A CA 1
ATOM 636 C C . SER A 1 82 ? -2.777 -6.499 -8.254 1.00 92.69 82 SER A C 1
ATOM 638 O O . SER A 1 82 ? -3.688 -7.244 -7.911 1.00 92.69 82 SER A O 1
ATOM 640 N N . SER A 1 83 ? -1.859 -6.056 -7.391 1.00 96.00 83 SER A N 1
ATOM 641 C CA . SER A 1 83 ? -1.909 -6.349 -5.953 1.00 96.00 83 SER A CA 1
ATOM 642 C C . SER A 1 83 ? -3.109 -5.671 -5.286 1.00 96.00 83 SER A C 1
ATOM 644 O O . SER A 1 83 ? -3.814 -6.305 -4.509 1.00 96.00 83 SER A O 1
ATOM 646 N N . ILE A 1 84 ? -3.405 -4.414 -5.628 1.00 97.19 84 ILE A N 1
ATOM 647 C CA . ILE A 1 84 ? -4.581 -3.699 -5.108 1.00 97.19 84 ILE A CA 1
ATOM 648 C C . ILE A 1 84 ? -5.871 -4.417 -5.528 1.00 97.19 84 ILE A C 1
ATOM 650 O O . ILE A 1 84 ? -6.667 -4.787 -4.670 1.00 97.19 84 ILE A O 1
ATOM 654 N N . GLU A 1 85 ? -6.040 -4.688 -6.822 1.00 94.88 85 GLU A N 1
ATOM 655 C CA . GLU A 1 85 ? -7.255 -5.309 -7.369 1.00 94.88 85 GLU A CA 1
ATOM 656 C C . GLU A 1 85 ? -7.486 -6.729 -6.833 1.00 94.88 85 GLU A C 1
ATOM 658 O O . GLU A 1 85 ? -8.595 -7.073 -6.433 1.00 94.88 85 GLU A O 1
ATOM 663 N N . ASN A 1 86 ? -6.448 -7.570 -6.826 1.00 94.50 86 ASN A N 1
ATOM 664 C CA . ASN A 1 86 ? -6.621 -8.994 -6.530 1.00 94.50 86 ASN A CA 1
ATOM 665 C C . ASN A 1 86 ? -6.479 -9.338 -5.046 1.00 94.50 86 ASN A C 1
ATOM 667 O O . ASN A 1 86 ? -6.938 -10.402 -4.640 1.00 94.50 86 ASN A O 1
ATOM 671 N N . GLU A 1 87 ? -5.815 -8.495 -4.252 1.00 95.56 87 GLU A N 1
ATOM 672 C CA . GLU A 1 87 ? -5.556 -8.789 -2.839 1.00 95.56 87 GLU A CA 1
ATOM 673 C C . GLU A 1 87 ? -6.345 -7.869 -1.909 1.00 95.56 87 GLU A C 1
ATOM 675 O O . GLU A 1 87 ? -6.910 -8.356 -0.939 1.00 95.56 87 GLU A O 1
ATOM 680 N N . TYR A 1 88 ? -6.401 -6.559 -2.177 1.00 98.31 88 TYR A N 1
ATOM 681 C CA . TYR A 1 88 ? -7.107 -5.619 -1.301 1.00 98.31 88 TYR A CA 1
ATOM 682 C C . TYR A 1 88 ? -8.603 -5.558 -1.609 1.00 98.31 88 TYR A C 1
ATOM 684 O O . TYR A 1 88 ? -9.415 -5.880 -0.742 1.00 98.31 88 TYR A O 1
ATOM 692 N N . GLU A 1 89 ? -8.968 -5.192 -2.841 1.00 97.56 89 GLU A N 1
ATOM 693 C CA . GLU A 1 89 ? -10.374 -5.003 -3.239 1.00 97.56 89 GLU A CA 1
ATOM 694 C C . GLU A 1 89 ? -11.192 -6.295 -3.102 1.00 97.56 89 GLU A C 1
ATOM 696 O O . GLU A 1 89 ? -12.386 -6.260 -2.823 1.00 97.56 89 GLU A O 1
ATOM 701 N N . ALA A 1 90 ? -10.538 -7.453 -3.232 1.00 95.25 90 ALA A N 1
ATOM 702 C CA . ALA A 1 90 ? -11.175 -8.755 -3.078 1.00 95.25 90 ALA A CA 1
ATOM 703 C C . ALA A 1 90 ? -11.691 -9.042 -1.651 1.00 95.25 90 ALA A C 1
ATOM 705 O O . ALA A 1 90 ? -12.606 -9.849 -1.499 1.00 95.25 90 ALA A O 1
ATOM 706 N N . GLU A 1 91 ? -11.109 -8.426 -0.613 1.00 96.00 91 GLU A N 1
ATOM 707 C CA . GLU A 1 91 ? -11.349 -8.804 0.794 1.00 96.00 91 GLU A CA 1
ATOM 708 C C . GLU A 1 91 ? -11.602 -7.616 1.747 1.00 96.00 91 GLU A C 1
ATOM 710 O O . GLU A 1 91 ? -11.939 -7.816 2.921 1.00 96.00 91 GLU A O 1
ATOM 715 N N . VAL A 1 92 ? -11.426 -6.371 1.290 1.00 97.81 92 VAL A N 1
ATOM 716 C CA . VAL A 1 92 ? -11.556 -5.186 2.153 1.00 97.81 92 VAL A CA 1
ATOM 717 C C . VAL A 1 92 ? -12.966 -5.025 2.718 1.00 97.81 92 VAL A C 1
ATOM 719 O O . VAL A 1 92 ? -13.097 -4.666 3.886 1.00 97.81 92 VAL A O 1
ATOM 722 N N . ASP A 1 93 ? -14.009 -5.322 1.939 1.00 98.25 93 ASP A N 1
ATOM 723 C CA . ASP A 1 93 ? -15.398 -5.135 2.371 1.00 98.25 93 ASP A CA 1
ATOM 724 C C . ASP A 1 93 ? -15.736 -6.006 3.588 1.00 98.25 93 ASP A C 1
ATOM 726 O O . ASP A 1 93 ? -16.253 -5.495 4.580 1.00 98.25 93 ASP A O 1
ATOM 730 N N . GLU A 1 94 ? -15.353 -7.288 3.569 1.00 98.19 94 GLU A N 1
ATOM 731 C CA . GLU A 1 94 ? -15.524 -8.187 4.720 1.00 98.19 94 GLU A CA 1
ATOM 732 C C . GLU A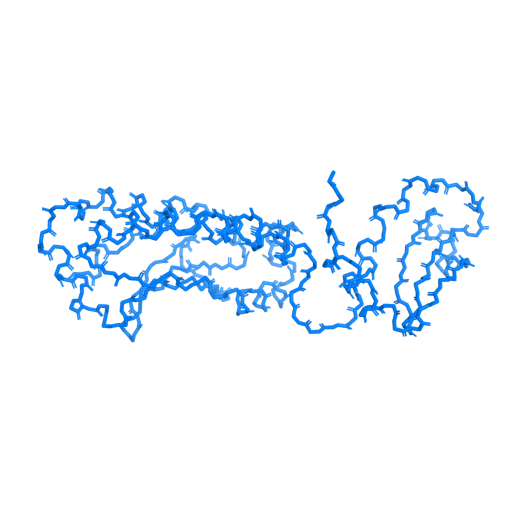 1 94 ? -14.755 -7.665 5.941 1.00 98.19 94 GLU A C 1
ATOM 734 O O . GLU A 1 94 ? -15.298 -7.581 7.043 1.00 98.19 94 GLU A O 1
ATOM 739 N N . THR A 1 95 ? -13.506 -7.234 5.737 1.00 98.50 95 THR A N 1
ATOM 740 C CA . THR A 1 95 ? -12.673 -6.683 6.817 1.00 98.50 95 THR A CA 1
ATOM 741 C C . THR A 1 95 ? -13.292 -5.413 7.417 1.00 98.50 95 THR A C 1
ATOM 743 O O . THR A 1 95 ? -13.286 -5.235 8.637 1.00 98.50 95 THR A O 1
ATOM 746 N N . ARG A 1 96 ? -13.849 -4.529 6.579 1.00 98.69 96 ARG A N 1
ATOM 747 C CA . ARG A 1 96 ? -14.538 -3.304 7.005 1.00 98.69 96 ARG A CA 1
ATOM 748 C C . ARG A 1 96 ? -15.780 -3.627 7.822 1.00 98.69 96 ARG A C 1
ATOM 750 O O . ARG A 1 96 ? -15.969 -3.026 8.876 1.00 98.69 96 ARG A O 1
ATOM 757 N N . ASP A 1 97 ? -16.600 -4.567 7.372 1.00 98.62 97 ASP A N 1
ATOM 758 C CA . ASP A 1 97 ? -17.840 -4.925 8.062 1.00 98.62 97 ASP A CA 1
ATOM 759 C C . ASP A 1 97 ? -17.560 -5.513 9.453 1.00 98.62 97 ASP A C 1
ATOM 761 O O . ASP A 1 97 ? -18.237 -5.181 10.431 1.00 98.62 97 ASP A O 1
ATOM 765 N N . GLU A 1 98 ? -16.514 -6.335 9.573 1.00 98.56 98 GLU A N 1
ATOM 766 C CA . GLU A 1 98 ? -16.065 -6.864 10.860 1.00 98.56 98 GLU A CA 1
ATOM 767 C C . GLU A 1 98 ? -15.557 -5.764 11.801 1.00 98.56 98 GLU A C 1
ATOM 769 O O . GLU A 1 98 ? -15.919 -5.761 12.979 1.00 98.56 98 GLU A O 1
ATOM 774 N N . ILE A 1 99 ? -14.768 -4.809 11.296 1.00 98.69 99 ILE A N 1
ATOM 775 C CA . ILE A 1 99 ? -14.303 -3.653 12.082 1.00 98.69 99 ILE A CA 1
ATOM 776 C C . ILE A 1 99 ? -15.487 -2.792 12.531 1.00 98.69 99 ILE A C 1
ATOM 778 O O . ILE A 1 99 ? -15.600 -2.481 13.714 1.00 98.69 99 ILE A O 1
ATOM 782 N N . ASN A 1 100 ? -16.409 -2.464 11.626 1.00 98.38 100 ASN A N 1
ATOM 783 C CA . ASN A 1 100 ? -17.579 -1.638 11.932 1.00 98.38 100 ASN A CA 1
ATOM 784 C C . ASN A 1 100 ? -18.463 -2.277 13.005 1.00 98.38 100 ASN A C 1
ATOM 786 O O . ASN A 1 100 ? -18.953 -1.598 13.907 1.00 98.38 100 ASN A O 1
ATOM 790 N N . LYS A 1 101 ? -18.609 -3.605 12.962 1.00 98.31 101 LYS A N 1
ATOM 791 C CA . LYS A 1 101 ? -19.313 -4.353 14.005 1.00 98.31 101 LYS A CA 1
ATOM 792 C C . LYS A 1 101 ? -18.637 -4.234 15.372 1.00 98.31 101 LYS A C 1
ATOM 794 O O . LYS A 1 101 ? -19.338 -4.163 16.376 1.00 98.31 101 LYS A O 1
ATOM 799 N N . LEU A 1 102 ? -17.305 -4.229 15.426 1.00 98.31 102 LEU A N 1
ATOM 800 C CA . LEU A 1 102 ? -16.561 -4.032 16.675 1.00 98.31 102 LEU A CA 1
ATOM 801 C C . LEU A 1 102 ? -16.683 -2.593 17.184 1.00 98.31 102 LEU A C 1
ATOM 803 O O . LEU A 1 102 ? -16.782 -2.386 18.387 1.00 98.31 102 LEU A O 1
ATOM 807 N N . CYS A 1 103 ? -16.699 -1.614 16.279 1.00 97.44 103 CYS A N 1
ATOM 808 C CA . CYS A 1 103 ? -16.785 -0.195 16.616 1.00 97.44 103 CYS A CA 1
ATOM 809 C C . CYS A 1 103 ? -18.210 0.301 16.921 1.00 97.44 103 CYS A C 1
ATOM 811 O O . CYS A 1 103 ? -18.362 1.445 17.342 1.00 97.44 103 CYS A O 1
ATOM 813 N N . GLY A 1 104 ? -19.250 -0.502 16.670 1.00 96.69 104 GLY A N 1
ATOM 814 C CA . GLY A 1 104 ? -20.653 -0.116 16.884 1.00 96.69 104 GLY A CA 1
ATOM 815 C C . GLY A 1 104 ? -21.192 0.934 15.902 1.00 96.69 104 GLY A C 1
ATOM 816 O O . GLY A 1 104 ? -22.338 1.366 16.016 1.00 96.69 104 GLY A O 1
ATOM 817 N N . THR A 1 105 ? -20.395 1.354 14.917 1.00 96.38 105 THR A N 1
ATOM 818 C CA . THR A 1 105 ? -20.790 2.303 13.870 1.00 96.38 105 THR A CA 1
ATOM 819 C C . THR A 1 105 ? -19.961 2.086 12.607 1.00 96.38 105 THR A C 1
ATOM 821 O O . THR A 1 105 ? -18.962 1.369 12.612 1.00 96.38 105 THR A O 1
ATOM 824 N N . GLU A 1 106 ? -20.371 2.722 11.515 1.00 98.00 106 GLU A N 1
ATOM 825 C CA . GLU A 1 106 ? -19.654 2.655 10.246 1.00 98.00 106 GLU A CA 1
ATOM 826 C C . GLU A 1 106 ? -18.428 3.569 10.250 1.00 98.00 106 GLU A C 1
ATOM 828 O O . GLU A 1 106 ? -18.544 4.782 10.426 1.00 98.00 106 GLU A O 1
ATOM 833 N N . PHE A 1 107 ? -17.265 2.975 10.001 1.00 98.31 107 PHE A N 1
ATOM 834 C CA . PHE A 1 107 ? -16.021 3.652 9.684 1.00 98.31 107 PHE A CA 1
ATOM 835 C C . PHE A 1 107 ? -15.623 3.392 8.230 1.00 98.31 107 PHE A C 1
ATOM 837 O O . PHE A 1 107 ? -15.889 2.337 7.644 1.00 98.31 107 PHE A O 1
ATOM 844 N N . THR A 1 108 ? -14.929 4.369 7.657 1.00 98.38 108 THR A N 1
ATOM 845 C CA . THR A 1 108 ? -14.234 4.240 6.380 1.00 98.38 108 THR A CA 1
ATOM 846 C C . THR A 1 108 ? -12.831 3.691 6.620 1.00 98.38 108 THR A C 1
ATOM 848 O O . THR A 1 108 ? -12.106 4.178 7.491 1.00 98.38 108 THR A O 1
ATOM 851 N N . LEU A 1 109 ? -12.435 2.698 5.824 1.00 98.75 109 LEU A N 1
ATOM 852 C CA . LEU A 1 109 ? -11.049 2.251 5.726 1.00 98.75 109 LEU A CA 1
ATOM 853 C C . LEU A 1 109 ? -10.408 2.960 4.532 1.00 98.75 109 LEU A C 1
ATOM 855 O O . LEU A 1 109 ? -10.706 2.623 3.391 1.00 98.75 109 LEU A O 1
ATOM 859 N N . ASP A 1 110 ? -9.561 3.954 4.789 1.00 98.69 110 ASP A N 1
ATOM 860 C CA . ASP A 1 110 ? -8.819 4.667 3.746 1.00 98.69 110 ASP A CA 1
ATOM 861 C C . ASP A 1 110 ? -7.439 4.007 3.551 1.00 98.69 110 ASP A C 1
ATOM 863 O O . ASP A 1 110 ? -6.544 4.170 4.397 1.00 98.69 110 ASP A O 1
ATOM 867 N N . PRO A 1 111 ? -7.230 3.249 2.456 1.00 98.44 111 PRO A N 1
ATOM 868 C CA . PRO A 1 111 ? -5.960 2.581 2.198 1.00 98.44 111 PRO A CA 1
ATOM 869 C C . PRO A 1 111 ? -4.837 3.549 1.827 1.00 98.44 111 PRO A C 1
ATOM 871 O O . PRO A 1 111 ? -3.672 3.172 1.921 1.00 98.44 111 PRO A O 1
ATOM 874 N N . ASN A 1 112 ? -5.166 4.773 1.395 1.00 98.31 112 ASN A N 1
ATOM 875 C CA . ASN A 1 112 ? -4.216 5.824 1.043 1.00 98.31 112 ASN A CA 1
ATOM 876 C C . ASN A 1 112 ? -3.144 5.398 0.012 1.00 98.31 112 ASN A C 1
ATOM 878 O O . ASN A 1 112 ? -1.985 5.813 0.100 1.00 98.31 112 ASN A O 1
ATOM 882 N N . PHE A 1 113 ? -3.511 4.547 -0.957 1.00 98.50 113 PHE A N 1
ATOM 883 C CA . PHE A 1 113 ? -2.555 3.888 -1.857 1.00 98.50 113 PHE A CA 1
ATOM 884 C C . PHE A 1 113 ? -1.655 4.851 -2.633 1.00 98.50 113 PHE A C 1
ATOM 886 O O . PHE A 1 113 ? -0.466 4.574 -2.764 1.00 98.50 113 PHE A O 1
ATOM 893 N N . GLU A 1 114 ? -2.189 5.964 -3.142 1.00 97.44 114 GLU A N 1
ATOM 894 C CA . GLU A 1 114 ? -1.415 6.924 -3.942 1.00 97.44 114 GLU A CA 1
ATOM 895 C C . GLU A 1 114 ? -0.248 7.514 -3.143 1.00 97.44 114 GLU A C 1
ATOM 897 O O . GLU A 1 114 ? 0.900 7.475 -3.594 1.00 97.44 114 GLU A O 1
ATOM 902 N N . GLU A 1 115 ? -0.519 7.988 -1.925 1.00 97.62 115 GLU A N 1
ATOM 903 C CA . GLU A 1 115 ? 0.502 8.581 -1.060 1.00 97.62 115 GLU A CA 1
ATOM 904 C C . GLU A 1 115 ? 1.490 7.523 -0.559 1.00 97.62 115 GLU A C 1
ATOM 906 O O . GLU A 1 115 ? 2.700 7.745 -0.578 1.00 97.62 115 GLU A O 1
ATOM 911 N N . ILE A 1 116 ? 1.004 6.337 -0.177 1.00 98.25 116 ILE A N 1
ATOM 912 C CA . ILE A 1 116 ? 1.873 5.223 0.228 1.00 98.25 116 ILE A CA 1
ATOM 913 C C . ILE A 1 116 ? 2.822 4.844 -0.908 1.00 98.25 116 ILE A C 1
ATOM 915 O O . ILE A 1 116 ? 4.031 4.738 -0.698 1.00 98.25 116 ILE A O 1
ATOM 919 N N . TYR A 1 117 ? 2.294 4.655 -2.117 1.00 97.25 117 TYR A N 1
ATOM 920 C CA . TYR A 1 117 ? 3.091 4.267 -3.275 1.00 97.25 117 TYR A CA 1
ATOM 921 C C . TYR A 1 117 ? 4.143 5.324 -3.604 1.00 97.25 117 TYR A C 1
ATOM 923 O O . TYR A 1 117 ? 5.297 4.978 -3.869 1.00 97.25 117 TYR A O 1
ATOM 931 N N . LYS A 1 118 ? 3.772 6.607 -3.542 1.00 95.56 118 LYS A N 1
ATOM 932 C CA . LYS A 1 118 ? 4.700 7.724 -3.722 1.00 95.56 118 LYS A CA 1
ATOM 933 C C . LYS A 1 118 ? 5.822 7.691 -2.682 1.00 95.56 118 LYS A C 1
ATOM 935 O O . LYS A 1 118 ? 6.989 7.640 -3.064 1.00 95.56 118 LYS A O 1
ATOM 940 N N . VAL A 1 119 ? 5.486 7.630 -1.392 1.00 96.81 119 VAL A N 1
ATOM 941 C CA . VAL A 1 119 ? 6.472 7.622 -0.297 1.00 96.81 119 VAL A CA 1
ATOM 942 C C . VAL A 1 119 ? 7.412 6.416 -0.388 1.00 96.81 119 VAL A C 1
ATOM 944 O O . VAL A 1 119 ? 8.620 6.567 -0.214 1.00 96.81 119 VAL A O 1
ATOM 947 N N . LEU A 1 120 ? 6.898 5.219 -0.687 1.00 96.88 120 LEU A N 1
ATOM 948 C CA . LEU A 1 120 ? 7.727 4.015 -0.828 1.00 96.88 120 LEU A CA 1
ATOM 949 C C . LEU A 1 120 ? 8.618 4.067 -2.077 1.00 96.88 120 LEU A C 1
ATOM 951 O O . LEU A 1 120 ? 9.775 3.649 -2.019 1.00 96.88 120 LEU A O 1
ATOM 955 N N . THR A 1 121 ? 8.120 4.630 -3.181 1.00 94.06 121 THR A N 1
ATOM 956 C CA . THR A 1 121 ? 8.921 4.852 -4.395 1.00 94.06 121 THR A CA 1
ATOM 957 C C . THR A 1 121 ? 10.068 5.826 -4.124 1.00 94.06 121 THR A C 1
ATOM 959 O O . THR A 1 121 ? 11.216 5.527 -4.447 1.00 94.06 121 THR A O 1
ATOM 962 N N . GLU A 1 122 ? 9.785 6.957 -3.472 1.00 94.50 122 GLU A N 1
ATOM 963 C CA . GLU A 1 122 ? 10.789 7.965 -3.102 1.00 94.50 122 GLU A CA 1
ATOM 964 C C . GLU A 1 122 ? 11.798 7.440 -2.067 1.00 94.50 122 GLU A C 1
ATOM 966 O O . GLU A 1 122 ? 12.973 7.816 -2.083 1.00 94.50 122 GLU A O 1
ATOM 971 N N . ALA A 1 123 ? 11.366 6.545 -1.173 1.00 96.00 123 ALA A N 1
ATOM 972 C CA . ALA A 1 123 ? 12.238 5.914 -0.187 1.00 96.00 123 ALA A CA 1
ATOM 973 C C . ALA A 1 123 ? 13.264 4.957 -0.818 1.00 96.00 123 ALA A C 1
ATOM 975 O O . ALA A 1 123 ? 14.329 4.742 -0.225 1.00 96.00 123 ALA A O 1
ATOM 976 N N . GLY A 1 124 ? 12.964 4.404 -2.000 1.00 93.94 124 GLY A N 1
ATOM 977 C CA . GLY A 1 124 ? 13.863 3.567 -2.788 1.00 93.94 124 GLY A CA 1
ATOM 978 C C . GLY A 1 124 ? 14.488 2.446 -1.959 1.00 93.94 124 GLY A C 1
ATOM 979 O O . GLY A 1 124 ? 13.801 1.573 -1.426 1.00 93.94 124 GLY A O 1
ATOM 980 N N . ASP A 1 125 ? 15.812 2.485 -1.801 1.00 94.06 125 ASP A N 1
ATOM 981 C CA . ASP A 1 125 ? 16.543 1.419 -1.118 1.00 94.06 125 ASP A CA 1
ATOM 982 C C . ASP A 1 125 ? 16.248 1.264 0.374 1.00 94.06 125 ASP A C 1
ATOM 984 O O . ASP A 1 125 ? 16.529 0.198 0.927 1.00 94.06 125 ASP A O 1
ATOM 988 N N . LYS A 1 126 ? 15.639 2.275 1.002 1.00 95.06 126 LYS A N 1
ATOM 989 C CA . LYS A 1 126 ? 15.204 2.209 2.402 1.00 95.06 126 LYS A CA 1
ATOM 990 C C . LYS A 1 126 ? 14.011 1.278 2.606 1.00 95.06 126 LYS A C 1
ATOM 992 O O . LYS A 1 126 ? 13.761 0.862 3.733 1.00 95.06 126 LYS A O 1
ATOM 997 N N . VAL A 1 127 ? 13.270 0.945 1.546 1.00 96.81 127 VAL A N 1
ATOM 998 C CA . VAL A 1 127 ? 12.240 -0.092 1.631 1.00 96.81 127 VAL A CA 1
ATOM 999 C C . VAL A 1 127 ? 12.933 -1.451 1.710 1.00 96.81 127 VAL A C 1
ATOM 1001 O O . VAL A 1 127 ? 13.653 -1.851 0.787 1.00 96.81 127 VAL A O 1
ATOM 1004 N N . ASN A 1 128 ? 12.727 -2.149 2.828 1.00 92.44 128 ASN A N 1
ATOM 1005 C CA . ASN A 1 128 ? 13.358 -3.444 3.085 1.00 92.44 128 ASN A CA 1
ATOM 1006 C C . ASN A 1 128 ? 12.799 -4.549 2.175 1.00 92.44 128 ASN A C 1
ATOM 1008 O O . ASN A 1 128 ? 13.566 -5.353 1.646 1.00 92.44 128 ASN A O 1
ATOM 1012 N N . ASP A 1 129 ? 11.482 -4.572 1.950 1.00 91.88 129 ASP A N 1
ATOM 1013 C CA . ASP A 1 129 ? 10.861 -5.497 1.002 1.00 91.88 129 ASP A CA 1
ATOM 1014 C C . ASP A 1 129 ? 11.010 -4.968 -0.432 1.00 91.88 129 ASP A C 1
ATOM 1016 O O . ASP A 1 129 ? 10.309 -4.052 -0.852 1.00 91.88 129 ASP A O 1
ATOM 1020 N N . LYS A 1 130 ? 11.905 -5.568 -1.221 1.00 90.38 130 LYS A N 1
ATOM 1021 C CA . LYS A 1 130 ? 12.106 -5.196 -2.634 1.00 90.38 130 LYS A CA 1
ATOM 1022 C C . LYS A 1 130 ? 10.951 -5.617 -3.546 1.00 90.38 130 LYS A C 1
ATOM 1024 O O . LYS A 1 130 ? 10.906 -5.201 -4.698 1.00 90.38 130 LYS A O 1
ATOM 1029 N N . THR A 1 131 ? 10.010 -6.404 -3.032 1.00 91.88 131 THR A N 1
ATOM 1030 C CA . THR A 1 131 ? 8.791 -6.831 -3.729 1.00 91.88 131 THR A CA 1
ATOM 1031 C C . THR A 1 131 ? 7.560 -6.025 -3.314 1.00 91.88 131 THR A C 1
ATOM 1033 O O . THR A 1 131 ? 6.451 -6.373 -3.712 1.00 91.88 131 THR A O 1
ATOM 1036 N N . TRP A 1 132 ? 7.736 -4.931 -2.557 1.00 96.12 132 TRP A N 1
ATOM 1037 C CA . TRP A 1 132 ? 6.636 -4.164 -1.959 1.00 96.12 132 TRP A CA 1
ATOM 1038 C C . TRP A 1 132 ? 5.548 -3.755 -2.958 1.00 96.12 132 TRP A C 1
ATOM 1040 O O . TRP A 1 132 ? 4.374 -3.800 -2.609 1.00 96.12 132 TRP A O 1
ATOM 1050 N N . GLN A 1 133 ? 5.907 -3.403 -4.199 1.00 94.88 133 GLN A N 1
ATOM 1051 C CA . GLN A 1 133 ? 4.929 -3.022 -5.221 1.00 94.88 133 GLN A CA 1
ATOM 1052 C C . GLN A 1 133 ? 3.975 -4.169 -5.543 1.00 94.88 133 GLN A C 1
ATOM 1054 O O . GLN A 1 133 ? 2.775 -3.960 -5.621 1.00 94.88 133 GLN A O 1
ATOM 1059 N N . ALA A 1 134 ? 4.490 -5.391 -5.668 1.00 93.94 134 ALA A N 1
ATOM 1060 C CA . ALA A 1 134 ? 3.684 -6.574 -5.957 1.00 93.94 134 ALA A CA 1
ATOM 1061 C C . ALA A 1 134 ? 2.848 -7.053 -4.757 1.00 93.94 134 ALA A C 1
ATOM 1063 O O . ALA A 1 134 ? 2.109 -8.020 -4.899 1.00 93.94 134 ALA A O 1
ATOM 1064 N N . ARG A 1 135 ? 2.996 -6.420 -3.585 1.00 96.56 135 ARG A N 1
ATOM 1065 C CA . ARG A 1 135 ? 2.361 -6.822 -2.319 1.00 96.56 135 ARG A CA 1
ATOM 1066 C C . ARG A 1 135 ? 1.679 -5.664 -1.593 1.00 96.56 135 ARG A C 1
ATOM 1068 O O . ARG A 1 135 ? 1.311 -5.806 -0.425 1.00 96.56 135 ARG A O 1
ATOM 1075 N N . ILE A 1 136 ? 1.576 -4.490 -2.218 1.00 98.25 136 ILE A N 1
ATOM 1076 C CA . ILE A 1 136 ? 1.075 -3.279 -1.560 1.00 98.25 136 ILE A CA 1
ATOM 1077 C C . ILE A 1 136 ? -0.380 -3.454 -1.108 1.00 98.25 136 ILE A C 1
ATOM 1079 O O . ILE A 1 136 ? -0.700 -3.096 0.024 1.00 98.25 136 ILE A O 1
ATOM 1083 N N . GLY A 1 137 ? -1.220 -4.080 -1.937 1.00 98.44 137 GLY A N 1
ATOM 1084 C CA . GLY A 1 137 ? -2.609 -4.412 -1.622 1.00 98.44 137 GLY A CA 1
ATOM 1085 C C . GLY A 1 137 ? -2.709 -5.366 -0.434 1.00 98.44 137 GLY A C 1
ATOM 1086 O O . GLY A 1 137 ? -3.309 -5.011 0.583 1.00 98.44 137 GLY A O 1
ATOM 1087 N N . GLN A 1 138 ? -2.032 -6.522 -0.496 1.00 98.31 138 GLN A N 1
ATOM 1088 C CA . GLN A 1 138 ? -1.945 -7.467 0.627 1.00 98.31 138 GLN A CA 1
ATOM 1089 C C . GLN A 1 138 ? -1.454 -6.800 1.915 1.00 98.31 138 GLN A C 1
ATOM 1091 O O . GLN A 1 138 ? -1.963 -7.092 3.000 1.00 98.31 138 GLN A O 1
ATOM 1096 N N . THR A 1 139 ? -0.444 -5.934 1.824 1.00 98.50 139 THR A N 1
ATOM 1097 C CA . THR A 1 139 ? 0.161 -5.306 3.004 1.00 98.50 139 THR A CA 1
ATOM 1098 C C . THR A 1 139 ? -0.807 -4.339 3.677 1.00 98.50 139 THR A C 1
ATOM 1100 O O . THR A 1 139 ? -1.001 -4.420 4.890 1.00 98.50 139 THR A O 1
ATOM 1103 N N . VAL A 1 140 ? -1.464 -3.472 2.901 1.00 98.81 140 VAL A N 1
ATOM 1104 C CA . VAL A 1 140 ? -2.473 -2.539 3.424 1.00 98.81 140 VAL A CA 1
ATOM 1105 C C . VAL A 1 140 ? -3.665 -3.292 4.015 1.00 98.81 140 VAL A C 1
ATOM 1107 O O . VAL A 1 140 ? -4.082 -2.986 5.133 1.00 98.81 140 VAL A O 1
ATOM 1110 N N . LEU A 1 141 ? -4.160 -4.336 3.340 1.00 98.81 141 LEU A N 1
ATOM 1111 C CA . LEU A 1 141 ? -5.217 -5.190 3.890 1.00 98.81 141 LEU A CA 1
ATOM 1112 C C . LEU A 1 141 ? -4.790 -5.826 5.221 1.00 98.81 141 LEU A C 1
ATOM 1114 O O . LEU A 1 141 ? -5.556 -5.845 6.184 1.00 98.81 141 LEU A O 1
ATOM 1118 N N . SER A 1 142 ? -3.550 -6.315 5.299 1.00 98.62 142 SER A N 1
ATOM 1119 C CA . SER A 1 142 ? -3.005 -6.921 6.519 1.00 98.62 142 SER A CA 1
ATOM 1120 C C . SER A 1 142 ? -2.950 -5.934 7.685 1.00 98.62 142 SER A C 1
ATOM 1122 O O . SER A 1 142 ? -3.142 -6.346 8.826 1.00 98.62 142 SER A O 1
ATOM 1124 N N . TYR A 1 143 ? -2.726 -4.642 7.431 1.00 98.75 143 TYR A N 1
ATOM 1125 C CA . TYR A 1 143 ? -2.798 -3.612 8.468 1.00 98.75 143 TYR A CA 1
ATOM 1126 C C . TYR A 1 143 ? -4.216 -3.385 8.987 1.00 98.75 143 TYR A C 1
ATOM 1128 O O . TYR A 1 143 ? -4.393 -3.275 10.199 1.00 98.75 143 TYR A O 1
ATOM 1136 N N . PHE A 1 144 ? -5.232 -3.393 8.121 1.00 98.88 144 PHE A N 1
ATOM 1137 C CA . PHE A 1 144 ? -6.624 -3.326 8.578 1.00 98.88 144 PHE A CA 1
ATOM 1138 C C . PHE A 1 144 ? -7.050 -4.586 9.335 1.00 98.88 144 PHE A C 1
ATOM 1140 O O . PHE A 1 144 ? -7.676 -4.489 10.387 1.00 98.88 144 PHE A O 1
ATOM 1147 N N . LYS A 1 145 ? -6.634 -5.773 8.884 1.00 98.75 145 LYS A N 1
ATOM 1148 C CA . LYS A 1 145 ? -6.845 -7.019 9.642 1.00 98.75 145 LYS A CA 1
ATOM 1149 C C . LYS A 1 145 ? -6.131 -6.997 10.999 1.00 98.75 145 LYS A C 1
ATOM 1151 O O . LYS A 1 145 ? -6.662 -7.512 11.980 1.00 98.75 145 LYS A O 1
ATOM 1156 N N . GLY A 1 146 ? -4.961 -6.365 11.070 1.00 98.69 146 GLY A N 1
ATOM 1157 C CA . GLY A 1 146 ? -4.268 -6.062 12.321 1.00 98.69 146 GLY A CA 1
ATOM 1158 C C . GLY A 1 146 ? -5.084 -5.173 13.253 1.00 98.69 146 GLY A C 1
ATOM 1159 O O . GLY A 1 146 ? -5.289 -5.537 14.409 1.00 98.69 146 GLY A O 1
ATOM 1160 N N . LEU A 1 147 ? -5.629 -4.069 12.727 1.00 98.75 147 LEU A N 1
ATOM 1161 C CA . LEU A 1 147 ? -6.530 -3.190 13.475 1.00 98.75 147 LEU A CA 1
ATOM 1162 C C . LEU A 1 147 ? -7.722 -3.969 14.034 1.00 98.75 147 LEU A C 1
ATOM 1164 O O . LEU A 1 147 ? -7.981 -3.886 15.232 1.00 98.75 147 LEU A O 1
ATOM 1168 N N . LYS A 1 148 ? -8.406 -4.765 13.201 1.00 98.75 148 LYS A N 1
ATOM 1169 C CA . LYS A 1 148 ? -9.501 -5.641 13.646 1.00 98.75 148 LYS A CA 1
ATOM 1170 C C . LYS A 1 148 ? -9.068 -6.500 14.837 1.00 98.75 148 LYS A C 1
ATOM 1172 O O . LYS A 1 148 ? -9.729 -6.494 15.872 1.00 98.75 148 LYS A O 1
ATOM 1177 N N . TYR A 1 149 ? -7.944 -7.205 14.708 1.00 98.62 149 TYR A N 1
ATOM 1178 C CA . TYR A 1 149 ? -7.420 -8.061 15.772 1.00 98.62 149 TYR A CA 1
ATOM 1179 C C . TYR A 1 149 ? -7.153 -7.283 17.072 1.00 98.62 149 TYR A C 1
ATOM 1181 O O . TYR A 1 149 ? -7.473 -7.760 18.163 1.00 98.62 149 TYR A O 1
ATOM 1189 N N . GLN A 1 150 ? -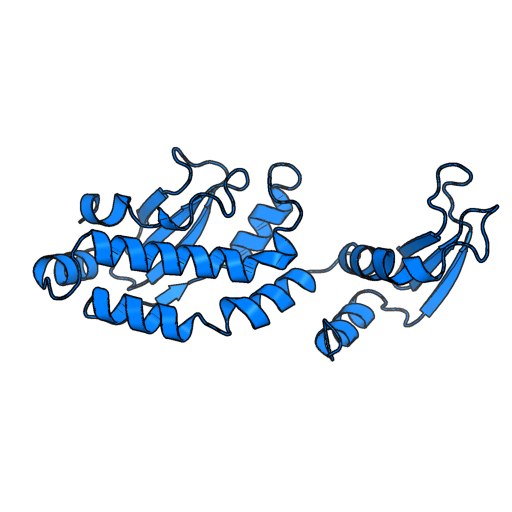6.601 -6.070 16.980 1.00 98.44 150 GLN A N 1
ATOM 1190 C CA . GLN A 1 150 ? -6.355 -5.240 18.160 1.00 98.44 150 GLN A CA 1
ATOM 1191 C C . GLN A 1 150 ? -7.651 -4.712 18.786 1.00 98.44 150 GLN A C 1
ATOM 1193 O O . GLN A 1 150 ? -7.747 -4.713 20.010 1.00 98.44 150 GLN A O 1
ATOM 1198 N N . LEU A 1 151 ? -8.663 -4.344 17.993 1.00 98.50 151 LEU A N 1
ATOM 1199 C CA . LEU A 1 151 ? -9.989 -3.961 18.499 1.00 98.50 151 LEU A CA 1
ATOM 1200 C C . LEU A 1 151 ? -10.650 -5.109 19.279 1.00 98.50 151 LEU A C 1
ATOM 1202 O O . LEU A 1 151 ? -11.154 -4.899 20.383 1.00 98.50 151 LEU A O 1
ATOM 1206 N N . GLU A 1 152 ? -10.590 -6.337 18.752 1.00 98.06 152 GLU A N 1
ATOM 1207 C CA . GLU A 1 152 ? -11.077 -7.534 19.454 1.00 98.06 152 GLU A CA 1
ATOM 1208 C C . GLU A 1 152 ? -10.335 -7.744 20.778 1.00 98.06 152 GLU A C 1
ATOM 1210 O O . GLU A 1 152 ? -10.956 -7.934 21.826 1.00 98.06 152 GLU A O 1
ATOM 1215 N N . ARG A 1 153 ? -8.999 -7.670 20.747 1.00 97.69 153 ARG A N 1
ATOM 1216 C CA . ARG A 1 153 ? -8.142 -7.862 21.926 1.00 97.69 153 ARG A CA 1
ATOM 1217 C C . ARG A 1 153 ? -8.349 -6.783 22.993 1.00 97.69 153 ARG A C 1
ATOM 1219 O O . ARG A 1 153 ? -8.200 -7.076 24.178 1.00 97.69 153 ARG A O 1
ATOM 1226 N N . GLN A 1 154 ? -8.657 -5.555 22.581 1.00 97.31 154 GLN A N 1
ATOM 1227 C CA . GLN A 1 154 ? -8.893 -4.413 23.469 1.00 97.31 154 GLN A CA 1
ATOM 1228 C C . GLN A 1 154 ? -10.313 -4.388 24.051 1.00 97.31 154 GLN A C 1
ATOM 1230 O O . GLN A 1 154 ? -10.568 -3.589 24.944 1.00 97.31 154 GLN A O 1
ATOM 1235 N N . GLY A 1 155 ? -11.205 -5.283 23.611 1.00 96.88 155 GLY A N 1
ATOM 1236 C CA . GLY A 1 155 ? -12.526 -5.458 24.214 1.00 96.88 155 GLY A CA 1
ATOM 1237 C C . GLY A 1 155 ? -13.615 -4.539 23.663 1.00 96.88 155 GLY A C 1
ATOM 1238 O O . GLY A 1 155 ? -14.629 -4.377 24.320 1.00 96.88 155 GLY A O 1
ATOM 1239 N N . PHE A 1 156 ? -13.452 -3.978 22.459 1.00 97.50 156 PHE A N 1
ATOM 1240 C CA . PHE A 1 156 ? -14.463 -3.098 21.845 1.00 97.50 156 PHE A CA 1
ATOM 1241 C C . PHE A 1 156 ? -15.808 -3.780 21.581 1.00 97.50 156 PHE A C 1
ATOM 1243 O O . PHE A 1 156 ? -16.845 -3.127 21.474 1.00 97.50 156 PHE A O 1
ATOM 1250 N N . LYS A 1 157 ? -15.796 -5.104 21.424 1.00 94.81 157 LYS A N 1
ATOM 1251 C CA . LYS A 1 157 ? -17.004 -5.858 21.125 1.00 94.81 157 LYS A CA 1
ATOM 1252 C C . LYS A 1 157 ? -17.988 -5.769 22.294 1.00 94.81 157 LYS A C 1
ATOM 1254 O O . LYS A 1 157 ? -17.691 -6.264 23.376 1.00 94.81 157 LYS A O 1
ATOM 1259 N N . ASP A 1 158 ? -19.177 -5.245 22.005 1.00 92.88 158 ASP A N 1
ATOM 1260 C CA . ASP A 1 158 ? -20.286 -5.096 22.953 1.00 92.88 158 ASP A CA 1
ATOM 1261 C C . ASP A 1 158 ? -19.942 -4.201 24.175 1.00 92.88 158 ASP A C 1
ATOM 1263 O O . ASP A 1 158 ? -20.567 -4.332 25.228 1.00 92.88 158 ASP A O 1
ATOM 1267 N N . ASP A 1 159 ? -18.956 -3.298 24.044 1.00 97.50 159 ASP A N 1
ATOM 1268 C CA . ASP A 1 159 ? -18.601 -2.286 25.053 1.00 97.50 159 ASP A CA 1
ATOM 1269 C C . ASP A 1 159 ? -18.993 -0.882 24.565 1.00 97.50 159 ASP A C 1
ATOM 1271 O O . ASP A 1 159 ? -18.248 -0.223 23.834 1.00 97.50 159 ASP A O 1
ATOM 1275 N N . ASP A 1 160 ? -20.180 -0.430 24.976 1.00 96.88 160 ASP A N 1
ATOM 1276 C CA . ASP A 1 160 ? -20.745 0.858 24.556 1.00 96.88 160 ASP A CA 1
ATOM 1277 C C . ASP A 1 160 ? -19.830 2.043 24.918 1.00 96.88 160 ASP A C 1
ATOM 1279 O O . ASP A 1 160 ? -19.720 2.989 24.143 1.00 96.88 160 ASP A O 1
ATOM 1283 N N . MET A 1 161 ? -19.110 1.992 26.048 1.00 96.75 161 MET A N 1
ATOM 1284 C CA . MET A 1 161 ? -18.246 3.104 26.474 1.00 96.75 161 MET A CA 1
ATOM 1285 C C . MET A 1 161 ? -17.026 3.254 25.564 1.00 96.75 161 MET A C 1
ATOM 1287 O O . MET A 1 161 ? -16.667 4.373 25.196 1.00 96.75 161 MET A O 1
ATOM 1291 N N . LEU A 1 162 ? -16.387 2.141 25.184 1.00 97.38 162 LEU A N 1
ATOM 1292 C CA . LEU A 1 162 ? -15.258 2.172 24.249 1.00 97.38 162 LEU A CA 1
ATOM 1293 C C . LEU A 1 162 ? -15.697 2.603 22.848 1.00 97.38 162 LEU A C 1
ATOM 1295 O O . LEU A 1 162 ? -15.001 3.378 22.187 1.00 97.38 162 LEU A O 1
ATOM 1299 N N . GLN A 1 163 ? -16.855 2.116 22.399 1.00 97.50 163 GLN A N 1
ATOM 1300 C CA . GLN A 1 163 ? -17.411 2.465 21.094 1.00 97.50 163 GLN A CA 1
ATOM 1301 C C . GLN A 1 163 ? -17.800 3.944 21.014 1.00 97.50 163 GLN A C 1
ATOM 1303 O O . GLN A 1 163 ? -17.471 4.602 20.026 1.00 97.50 163 GLN A O 1
ATOM 1308 N N . GLU A 1 164 ? -18.468 4.481 22.036 1.00 96.69 164 GLU A N 1
ATOM 1309 C CA . GLU A 1 164 ? -18.841 5.898 22.103 1.00 96.69 164 GLU A CA 1
ATOM 1310 C C . GLU A 1 164 ? -17.608 6.802 22.230 1.00 96.69 164 GLU A C 1
ATOM 1312 O O . GLU A 1 164 ? -17.499 7.774 21.484 1.00 96.69 164 GLU A O 1
ATOM 1317 N N . GLY A 1 165 ? -16.636 6.449 23.082 1.00 97.00 165 GLY A N 1
ATOM 1318 C CA . GLY A 1 165 ? -15.399 7.226 23.240 1.00 97.00 165 GLY A CA 1
ATOM 1319 C C . GLY A 1 165 ? -14.585 7.322 21.945 1.00 97.00 165 GLY A C 1
ATOM 1320 O O . GLY A 1 165 ? -14.087 8.390 21.588 1.00 97.00 165 GLY A O 1
ATOM 1321 N N . LEU A 1 166 ? -14.516 6.231 21.173 1.00 97.31 166 LEU A N 1
ATOM 1322 C CA . LEU A 1 166 ? -13.908 6.251 19.841 1.00 97.31 166 LEU A CA 1
ATOM 1323 C C . LEU A 1 166 ? -14.658 7.183 18.882 1.00 97.31 166 LEU A C 1
ATOM 1325 O O . LEU A 1 166 ? -14.031 7.927 18.131 1.00 97.31 166 LEU A O 1
ATOM 1329 N N . GLN A 1 167 ? -15.990 7.147 18.893 1.00 96.00 167 GLN A N 1
ATOM 1330 C CA . GLN A 1 167 ? -16.817 7.976 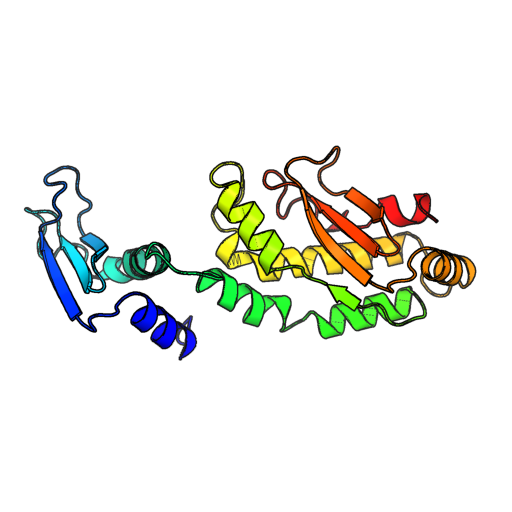18.015 1.00 96.00 167 GLN A CA 1
ATOM 1331 C C . GLN A 1 167 ? -16.740 9.468 18.351 1.00 96.00 167 GLN A C 1
ATOM 1333 O O . GLN A 1 167 ? -16.825 10.289 17.440 1.00 96.00 167 GLN A O 1
ATOM 1338 N N . GLU A 1 168 ? -16.575 9.816 19.627 1.00 96.25 168 GLU A N 1
ATOM 1339 C CA . GLU A 1 168 ? -16.424 11.205 20.070 1.00 96.25 168 GLU A CA 1
ATOM 1340 C C . GLU A 1 168 ? -15.109 11.817 19.572 1.00 96.25 168 GLU A C 1
ATOM 1342 O O . GLU A 1 168 ? -15.088 12.962 19.129 1.00 96.25 168 GLU A O 1
ATOM 1347 N N . ILE A 1 169 ? -14.017 11.047 19.604 1.00 96.69 169 ILE A N 1
ATOM 1348 C CA . ILE A 1 169 ? -12.680 11.551 19.261 1.00 96.69 169 ILE A CA 1
ATOM 1349 C C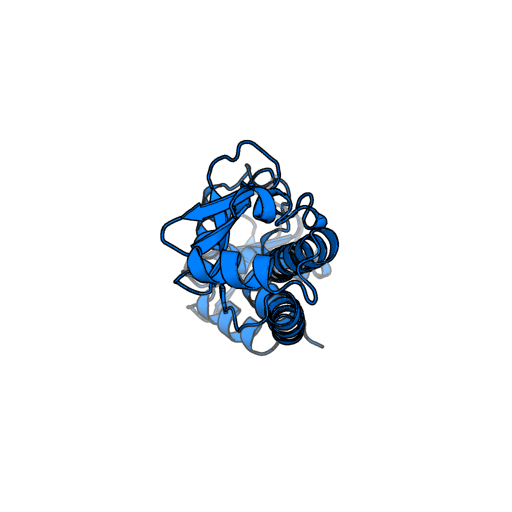 . ILE A 1 169 ? -12.399 11.442 17.753 1.00 96.69 169 ILE A C 1
ATOM 1351 O O . ILE A 1 169 ? -11.681 12.268 17.185 1.00 96.69 169 ILE A O 1
ATOM 1355 N N . VAL A 1 170 ? -12.955 10.434 17.074 1.00 97.38 170 VAL A N 1
ATOM 1356 C CA . VAL A 1 170 ? -12.716 10.169 15.644 1.00 97.38 170 VAL A CA 1
ATOM 1357 C C . VAL A 1 170 ? -13.872 10.708 14.801 1.00 97.38 170 VAL A C 1
ATOM 1359 O O . VAL A 1 170 ? -14.610 9.964 14.153 1.00 97.38 170 VAL A O 1
ATOM 1362 N N . GLU A 1 171 ? -14.011 12.034 14.793 1.00 95.62 171 GLU A N 1
ATOM 1363 C CA . GLU A 1 171 ? -15.103 12.755 14.119 1.00 95.62 171 GLU A CA 1
ATOM 1364 C C . GLU A 1 171 ? -15.240 12.406 12.626 1.00 95.62 171 GLU A C 1
ATOM 1366 O O . GLU A 1 171 ? -16.346 12.357 12.086 1.00 95.62 171 GLU A O 1
ATOM 1371 N N . SER A 1 172 ? -14.119 12.123 11.950 1.00 97.44 172 SER A N 1
ATOM 1372 C CA . SER A 1 172 ? -14.103 11.773 10.522 1.00 97.44 172 SER A CA 1
ATOM 1373 C C . SER A 1 172 ? -14.647 10.376 10.222 1.00 97.44 172 SER A C 1
ATOM 1375 O O . SER A 1 172 ? -14.832 10.033 9.052 1.00 97.44 172 SER A O 1
ATOM 1377 N N . LYS A 1 173 ? -14.808 9.536 11.255 1.00 97.81 173 LYS A N 1
ATOM 1378 C CA . LYS A 1 173 ? -15.090 8.102 11.136 1.00 97.81 173 LYS A CA 1
ATOM 1379 C C . LYS A 1 173 ? -14.166 7.393 10.142 1.00 97.81 173 LYS A C 1
ATOM 1381 O O . LYS A 1 173 ? -14.612 6.574 9.343 1.00 97.81 173 LYS A O 1
ATOM 1386 N N . THR A 1 174 ? -12.871 7.712 10.170 1.00 98.69 174 THR A N 1
ATOM 1387 C CA . THR A 1 174 ? -11.891 7.167 9.221 1.00 98.69 174 THR A CA 1
ATOM 1388 C C . THR A 1 174 ? -10.695 6.533 9.929 1.00 98.69 174 THR A C 1
ATOM 1390 O O . THR A 1 174 ? -10.046 7.160 10.770 1.00 98.69 174 THR A O 1
ATOM 1393 N N . PHE A 1 175 ? -10.368 5.305 9.520 1.00 98.81 175 PHE A N 1
ATOM 1394 C CA . PHE A 1 175 ? -9.078 4.663 9.763 1.00 98.81 175 PHE A CA 1
ATOM 1395 C C . PHE A 1 175 ? -8.232 4.765 8.498 1.00 98.81 175 PHE A C 1
ATOM 1397 O O . PHE A 1 175 ? -8.629 4.259 7.449 1.00 98.81 175 PHE A O 1
ATOM 1404 N N . LYS A 1 176 ? -7.061 5.398 8.586 1.00 98.81 176 LYS A N 1
ATOM 1405 C CA . LYS A 1 176 ? -6.215 5.696 7.428 1.00 98.81 176 LYS A CA 1
ATOM 1406 C C . LYS A 1 176 ? -4.819 5.112 7.574 1.00 98.81 176 LYS A C 1
ATOM 1408 O O . LYS A 1 176 ? -4.150 5.351 8.578 1.00 98.81 176 LYS A O 1
ATOM 1413 N N . VAL A 1 177 ? -4.338 4.396 6.558 1.00 98.75 177 VAL A N 1
ATOM 1414 C CA . VAL A 1 177 ? -2.942 3.928 6.540 1.00 98.75 177 VAL A CA 1
ATOM 1415 C C . VAL A 1 177 ? -2.012 5.059 6.094 1.00 98.75 177 VAL A C 1
ATOM 1417 O O . VAL A 1 177 ? -2.296 5.800 5.150 1.00 98.75 177 VAL A O 1
ATOM 1420 N N . ARG A 1 178 ? -0.876 5.221 6.778 1.00 98.44 178 ARG A N 1
ATOM 1421 C CA . ARG A 1 178 ? 0.100 6.280 6.482 1.00 98.44 178 ARG A CA 1
ATOM 1422 C C . ARG A 1 178 ? 1.532 5.771 6.596 1.00 98.44 178 ARG A C 1
ATOM 1424 O O . ARG A 1 178 ? 1.889 5.091 7.550 1.00 98.44 178 ARG A O 1
ATOM 1431 N N . VAL A 1 179 ? 2.383 6.138 5.643 1.00 98.31 179 VAL A N 1
ATOM 1432 C CA . VAL A 1 179 ? 3.826 5.881 5.736 1.00 98.31 179 VAL A CA 1
ATOM 1433 C C . VAL A 1 179 ? 4.533 7.199 6.003 1.00 98.31 179 VAL A C 1
ATOM 1435 O O . VAL A 1 179 ? 4.430 8.134 5.216 1.00 98.31 179 VAL A O 1
ATOM 1438 N N . LEU A 1 180 ? 5.244 7.276 7.124 1.00 97.56 180 LEU A N 1
ATOM 1439 C CA . LEU A 1 180 ? 6.057 8.427 7.499 1.00 97.56 180 LEU A CA 1
ATOM 1440 C C . LEU A 1 180 ? 7.535 8.144 7.212 1.00 97.56 180 LEU A C 1
ATOM 1442 O O . LEU A 1 180 ? 7.965 6.995 7.308 1.00 97.56 180 LEU A O 1
ATOM 1446 N N . PRO A 1 181 ? 8.371 9.169 6.958 1.00 94.75 181 PRO A N 1
ATOM 1447 C CA . PRO A 1 181 ? 9.812 8.971 6.785 1.00 94.75 181 PRO A CA 1
ATOM 1448 C C . PRO A 1 181 ? 10.476 8.243 7.962 1.00 94.75 181 PRO A C 1
ATOM 1450 O O . PRO A 1 181 ? 11.499 7.583 7.785 1.00 94.75 181 PRO A O 1
ATOM 1453 N N . LYS A 1 182 ? 9.902 8.380 9.164 1.00 93.19 182 LYS A N 1
ATOM 1454 C CA . LYS A 1 182 ? 10.338 7.717 10.389 1.00 93.19 182 LYS A CA 1
ATOM 1455 C C . LYS A 1 182 ? 9.169 7.570 11.365 1.00 93.19 182 LYS A C 1
ATOM 1457 O O . LYS A 1 182 ? 8.338 8.467 11.462 1.00 93.19 182 LYS A O 1
ATOM 1462 N N . THR A 1 183 ? 9.185 6.484 12.127 1.00 93.88 183 THR A N 1
ATOM 1463 C CA . THR A 1 183 ? 8.316 6.222 13.283 1.00 93.88 183 THR A CA 1
ATOM 1464 C C . THR A 1 183 ? 9.175 5.888 14.512 1.00 93.88 183 THR A C 1
ATOM 1466 O O . THR A 1 183 ? 10.360 5.559 14.381 1.00 93.88 183 THR A O 1
ATOM 1469 N N . ASN A 1 184 ? 8.618 6.006 15.717 1.00 92.50 184 ASN A N 1
ATOM 1470 C CA . ASN A 1 184 ? 9.271 5.620 16.975 1.00 92.50 184 ASN A CA 1
ATOM 1471 C C . ASN A 1 184 ? 9.154 4.114 17.252 1.00 92.50 184 ASN A C 1
ATOM 1473 O O . ASN A 1 184 ? 10.033 3.543 17.898 1.00 92.50 184 ASN A O 1
ATOM 1477 N N . SER A 1 185 ? 8.106 3.465 16.740 1.00 92.81 185 SER A N 1
ATOM 1478 C CA . SER A 1 185 ? 7.924 2.007 16.761 1.00 92.81 185 SER A CA 1
ATOM 1479 C C . SER A 1 185 ? 7.666 1.432 15.363 1.00 92.81 185 SER A C 1
ATOM 1481 O O . SER A 1 185 ? 7.519 2.164 14.385 1.00 92.81 185 SER A O 1
ATOM 1483 N N . THR A 1 186 ? 7.675 0.098 15.246 1.00 94.12 186 THR A N 1
ATOM 1484 C CA . THR A 1 186 ? 7.441 -0.623 13.978 1.00 94.12 186 THR A CA 1
ATOM 1485 C C . THR A 1 186 ? 6.107 -0.236 13.338 1.00 94.12 186 THR A C 1
ATOM 1487 O O . THR A 1 186 ? 6.045 0.065 12.144 1.00 94.12 186 THR A O 1
ATOM 1490 N N . THR A 1 187 ? 5.067 -0.212 14.162 1.00 95.81 187 THR A N 1
ATOM 1491 C CA . THR A 1 187 ? 3.732 0.296 13.867 1.00 95.81 187 THR A CA 1
ATOM 1492 C C . THR A 1 187 ? 3.369 1.314 14.943 1.00 95.81 187 THR A C 1
ATOM 1494 O O . THR A 1 187 ? 3.828 1.217 16.086 1.00 95.81 187 THR A O 1
ATOM 1497 N N . GLU A 1 188 ? 2.583 2.316 14.580 1.00 96.06 188 GLU A N 1
ATOM 1498 C CA . GLU A 1 188 ? 2.078 3.344 15.484 1.00 96.06 188 GLU A CA 1
ATOM 1499 C C . GLU A 1 188 ? 0.608 3.614 15.184 1.00 96.06 188 GLU A C 1
ATOM 1501 O O . GLU A 1 188 ? 0.147 3.492 14.047 1.00 96.06 188 GLU A O 1
ATOM 1506 N N . THR A 1 189 ? -0.122 4.012 16.218 1.00 97.88 189 THR A N 1
ATOM 1507 C CA . THR A 1 189 ? -1.498 4.482 16.101 1.00 97.88 189 THR A CA 1
ATOM 1508 C C . THR A 1 189 ? -1.568 5.851 16.740 1.00 97.88 189 THR A C 1
ATOM 1510 O O . THR A 1 189 ? -1.102 6.020 17.866 1.00 97.88 189 THR A O 1
ATOM 1513 N N . VAL A 1 190 ? -2.103 6.821 16.007 1.00 97.81 190 VAL A N 1
ATOM 1514 C CA . VAL A 1 190 ? -2.300 8.196 16.478 1.00 97.81 190 VAL A CA 1
ATOM 1515 C C . VAL A 1 190 ? -3.664 8.694 16.021 1.00 97.81 190 VAL A C 1
ATOM 1517 O O . VAL A 1 190 ? -4.186 8.215 15.014 1.00 97.81 190 VAL A O 1
ATOM 1520 N N . ILE A 1 191 ? -4.230 9.650 16.755 1.00 98.12 191 ILE A N 1
ATOM 1521 C CA . ILE A 1 191 ? -5.432 10.373 16.340 1.00 98.12 191 ILE A CA 1
ATOM 1522 C C . ILE A 1 191 ? -5.019 11.806 16.033 1.00 98.12 191 ILE A C 1
ATOM 1524 O O . ILE A 1 191 ? -4.482 12.499 16.896 1.00 98.12 191 ILE A O 1
ATOM 1528 N N . GLU A 1 192 ? -5.228 12.228 14.792 1.00 97.56 192 GLU A N 1
ATOM 1529 C CA . GLU A 1 192 ? -4.915 13.574 14.316 1.00 97.56 192 GLU A CA 1
ATOM 1530 C C . GLU A 1 192 ? -6.108 14.076 13.504 1.00 97.56 192 GLU A C 1
ATOM 1532 O O . GLU A 1 192 ? -6.588 13.368 12.618 1.00 97.56 192 GLU A O 1
ATOM 1537 N N . ASP A 1 193 ? -6.604 15.273 13.827 1.00 96.12 193 ASP A N 1
ATOM 1538 C CA . ASP A 1 193 ? -7.728 15.924 13.138 1.00 96.12 193 ASP A CA 1
ATOM 1539 C C . ASP A 1 193 ? -8.963 15.014 12.971 1.00 96.12 193 ASP A C 1
ATOM 1541 O O . ASP A 1 193 ? -9.592 14.955 11.914 1.00 96.12 193 ASP A O 1
ATOM 1545 N N . GLY A 1 194 ? -9.285 14.251 14.021 1.00 97.06 194 GLY A N 1
ATOM 1546 C CA . GLY A 1 194 ? -10.427 13.337 14.039 1.00 97.06 194 GLY A CA 1
ATOM 1547 C C . GLY A 1 194 ? -10.271 12.095 13.155 1.00 97.06 194 GLY A C 1
ATOM 1548 O O . GLY A 1 194 ? -11.271 11.430 12.891 1.00 97.06 194 GLY A O 1
ATOM 1549 N N . VAL A 1 195 ? -9.060 11.772 12.679 1.00 98.44 195 VAL A N 1
ATOM 1550 C CA . VAL A 1 195 ? -8.721 10.569 11.893 1.00 98.44 195 VAL A CA 1
ATOM 1551 C C . VAL A 1 195 ? -7.787 9.672 12.702 1.00 98.44 195 VAL A C 1
ATOM 1553 O O . VAL A 1 195 ? -6.803 10.147 13.273 1.00 98.44 195 VAL A O 1
ATOM 1556 N N . VAL A 1 196 ? -8.040 8.361 12.708 1.00 98.62 196 VAL A N 1
ATOM 1557 C CA . VAL A 1 196 ? -7.087 7.386 13.261 1.00 98.62 196 VAL A CA 1
ATOM 1558 C C . VAL A 1 196 ? -6.087 7.011 12.176 1.00 98.62 196 VAL A C 1
ATOM 1560 O O . VAL A 1 196 ? -6.442 6.376 11.182 1.00 98.62 196 VAL A O 1
ATOM 1563 N N . TYR A 1 197 ? -4.821 7.352 12.385 1.00 98.62 197 TYR A N 1
ATOM 1564 C CA . TYR A 1 197 ? -3.739 6.944 11.499 1.00 98.62 197 TYR A CA 1
ATOM 1565 C C . TYR A 1 197 ? -3.087 5.652 11.987 1.00 98.62 197 TYR A C 1
ATOM 1567 O O . TYR A 1 197 ? -2.579 5.570 13.106 1.00 98.62 197 TYR A O 1
ATOM 1575 N N . LEU A 1 198 ? -3.070 4.659 11.103 1.00 98.56 198 LEU A N 1
ATOM 1576 C CA . LEU A 1 198 ? -2.329 3.409 11.217 1.00 98.56 198 LEU A CA 1
ATOM 1577 C C . LEU A 1 198 ? -1.011 3.586 10.467 1.00 98.56 198 LEU A C 1
ATOM 1579 O O . LEU A 1 198 ? -0.995 3.560 9.232 1.00 98.56 198 LEU A O 1
ATOM 1583 N N . GLN A 1 199 ? 0.084 3.840 11.182 1.00 98.00 199 GLN A N 1
ATOM 1584 C CA . GLN A 1 199 ? 1.296 4.338 10.540 1.00 98.00 199 GLN A CA 1
ATOM 1585 C C . GLN A 1 199 ? 2.542 3.488 10.749 1.00 98.00 199 GLN A C 1
ATOM 1587 O O . GLN A 1 199 ? 2.730 2.824 11.767 1.00 98.00 199 GLN A O 1
ATOM 1592 N N . THR A 1 200 ? 3.407 3.522 9.742 1.00 98.19 200 THR A N 1
ATOM 1593 C CA . THR A 1 200 ? 4.702 2.838 9.718 1.00 98.19 200 THR A CA 1
ATOM 1594 C C . THR A 1 200 ? 5.731 3.688 8.965 1.00 98.19 200 THR A C 1
ATOM 1596 O O . THR A 1 200 ? 5.449 4.819 8.567 1.00 98.19 200 THR A O 1
ATOM 1599 N N . SER A 1 201 ? 6.932 3.151 8.760 1.00 97.81 201 SER A N 1
ATOM 1600 C CA . SER A 1 201 ? 7.994 3.758 7.956 1.00 97.81 201 SER A CA 1
ATOM 1601 C C . SER A 1 201 ? 8.428 2.831 6.817 1.00 97.81 201 SER A C 1
ATOM 1603 O O . SER A 1 201 ? 8.186 1.626 6.896 1.00 97.81 201 SER A O 1
ATOM 1605 N N . PRO A 1 202 ? 9.101 3.339 5.765 1.00 97.88 202 PRO A N 1
ATOM 1606 C CA . PRO A 1 202 ? 9.550 2.511 4.643 1.00 97.88 202 PRO A CA 1
ATOM 1607 C C . PRO A 1 202 ? 10.391 1.295 5.064 1.00 97.88 202 PRO A C 1
ATOM 1609 O O . PRO A 1 202 ? 10.214 0.198 4.539 1.00 97.88 202 PRO A O 1
ATOM 1612 N N . GLU A 1 203 ? 11.252 1.455 6.073 1.00 97.12 203 GLU A N 1
ATOM 1613 C CA . GLU A 1 203 ? 12.092 0.376 6.619 1.00 97.12 203 GLU A CA 1
ATOM 1614 C C . GLU A 1 203 ? 11.281 -0.702 7.363 1.00 97.12 203 GLU A C 1
ATOM 1616 O O . GLU A 1 203 ? 11.757 -1.814 7.593 1.00 97.12 203 GLU A O 1
ATOM 1621 N N . ARG A 1 204 ? 10.055 -0.382 7.778 1.00 97.12 204 ARG A N 1
ATOM 1622 C CA . ARG A 1 204 ? 9.161 -1.262 8.542 1.00 97.12 204 ARG A CA 1
ATOM 1623 C C . ARG A 1 204 ? 7.900 -1.631 7.760 1.00 97.12 204 ARG A C 1
ATOM 1625 O O . ARG A 1 204 ? 6.991 -2.238 8.322 1.00 97.12 204 ARG A O 1
ATOM 1632 N N . TRP A 1 205 ? 7.861 -1.316 6.467 1.00 97.81 205 TRP A N 1
ATOM 1633 C CA . TRP A 1 205 ? 6.742 -1.643 5.596 1.00 97.81 205 TRP A CA 1
ATOM 1634 C C . TRP A 1 205 ? 6.458 -3.151 5.599 1.00 97.81 205 TRP A C 1
ATOM 1636 O O . TRP A 1 205 ? 7.343 -3.964 5.337 1.00 97.81 205 TRP A O 1
ATOM 1646 N N . GLY A 1 206 ? 5.221 -3.518 5.930 1.00 96.62 206 GLY A N 1
ATOM 1647 C CA . GLY A 1 206 ? 4.751 -4.895 6.087 1.00 96.62 206 GLY A CA 1
ATOM 1648 C C . GLY A 1 206 ? 5.119 -5.587 7.402 1.00 96.62 206 GLY A C 1
ATOM 1649 O O . GLY A 1 206 ? 4.738 -6.738 7.603 1.00 96.62 206 GLY A O 1
ATOM 1650 N N . TYR A 1 207 ? 5.842 -4.930 8.314 1.00 97.00 207 TYR A N 1
ATOM 1651 C CA . TYR A 1 207 ? 6.300 -5.569 9.549 1.00 97.00 207 TYR A CA 1
ATOM 1652 C C . TYR A 1 207 ? 5.220 -5.482 10.624 1.00 97.00 207 TYR A C 1
ATOM 1654 O O . TYR A 1 207 ? 4.536 -4.465 10.735 1.00 97.00 207 TYR A O 1
ATOM 1662 N N . ASN A 1 208 ? 5.116 -6.540 11.436 1.00 95.88 208 ASN A N 1
ATOM 1663 C CA . ASN A 1 208 ? 4.237 -6.621 12.605 1.00 95.88 208 ASN A CA 1
ATOM 1664 C C . ASN A 1 208 ? 2.812 -6.119 12.332 1.00 95.88 208 ASN A C 1
ATOM 1666 O O . ASN A 1 208 ? 2.238 -5.373 13.123 1.00 95.88 208 ASN A O 1
ATOM 1670 N N . SER A 1 209 ? 2.233 -6.507 11.194 1.00 96.44 209 SER A N 1
ATOM 1671 C CA . SER A 1 209 ? 0.902 -6.041 10.803 1.00 96.44 209 SER A CA 1
ATOM 1672 C C . SER A 1 209 ? -0.169 -6.381 11.840 1.00 96.44 209 SER A C 1
ATOM 1674 O O . SER A 1 209 ? -1.068 -5.575 12.039 1.00 96.44 209 SER A O 1
ATOM 1676 N N . SER A 1 210 ? -0.027 -7.490 12.576 1.00 96.88 210 SER A N 1
ATOM 1677 C CA . SER A 1 210 ? -0.899 -7.860 13.704 1.00 96.88 210 SER A CA 1
ATOM 1678 C C . SER A 1 210 ? -0.916 -6.848 14.851 1.00 96.88 210 SER A C 1
ATOM 1680 O O . SER A 1 210 ? -1.882 -6.811 15.606 1.00 96.88 210 SER A O 1
ATOM 1682 N N . ASP A 1 211 ? 0.136 -6.044 15.009 1.00 97.31 211 ASP A N 1
ATOM 1683 C CA . ASP A 1 211 ? 0.274 -5.073 16.103 1.00 97.31 211 ASP A CA 1
ATOM 1684 C C . ASP A 1 211 ? -0.349 -3.717 15.729 1.00 97.31 211 ASP A C 1
ATOM 1686 O O . ASP A 1 211 ? -0.394 -2.787 16.536 1.00 97.31 211 ASP A O 1
ATOM 1690 N N . MET A 1 212 ? -0.828 -3.575 14.490 1.00 97.81 212 MET A N 1
ATOM 1691 C CA . MET A 1 212 ? -1.447 -2.348 14.014 1.00 97.81 212 MET A CA 1
ATOM 1692 C C . MET A 1 212 ? -2.716 -2.048 14.821 1.00 97.81 212 MET A C 1
ATOM 1694 O O . MET A 1 212 ? -3.627 -2.863 14.853 1.00 97.81 212 MET A O 1
ATOM 1698 N N . GLY A 1 213 ? -2.773 -0.894 15.492 1.00 97.31 213 GLY A N 1
ATOM 1699 C CA . GLY A 1 213 ? -3.882 -0.536 16.387 1.00 97.31 213 GLY A CA 1
ATOM 1700 C C . GLY A 1 213 ? -3.634 -0.799 17.879 1.00 97.31 213 GLY A C 1
ATOM 1701 O O . GLY A 1 213 ? -4.466 -0.405 18.694 1.00 97.31 213 GLY A O 1
ATOM 1702 N N . GLU A 1 214 ? -2.508 -1.408 18.289 1.00 95.62 214 GLU A N 1
ATOM 1703 C CA . GLU A 1 214 ? -2.249 -1.772 19.703 1.00 95.62 214 GLU A CA 1
ATOM 1704 C C . GLU A 1 214 ? -2.286 -0.565 20.671 1.00 95.62 214 GLU A C 1
ATOM 1706 O O . GLU A 1 214 ? -2.575 -0.712 21.859 1.00 95.62 214 GLU A O 1
ATOM 1711 N N . GLY A 1 215 ? -2.021 0.645 20.172 1.00 93.25 215 GLY A N 1
ATOM 1712 C CA . GLY A 1 215 ? -2.047 1.876 20.963 1.00 93.25 215 GLY A CA 1
ATOM 1713 C C . GLY A 1 215 ? -3.421 2.527 21.127 1.00 93.25 215 GLY A C 1
ATOM 1714 O O . GLY A 1 215 ? -3.525 3.437 21.945 1.00 93.25 215 GLY A O 1
ATOM 1715 N N . LEU A 1 216 ? -4.449 2.091 20.386 1.00 96.56 216 LEU A N 1
ATOM 1716 C CA . LEU A 1 216 ? -5.701 2.843 20.233 1.00 96.56 216 LEU A CA 1
ATOM 1717 C C . LEU A 1 216 ? -6.408 3.110 21.565 1.00 96.56 216 LEU A C 1
ATOM 1719 O O . LEU A 1 216 ? -6.709 4.260 21.856 1.00 96.56 216 LEU A O 1
ATOM 1723 N N . LEU A 1 217 ? -6.586 2.090 22.409 1.00 95.12 217 LEU A N 1
ATOM 1724 C CA . LEU A 1 217 ? -7.242 2.238 23.715 1.00 95.12 217 LEU A CA 1
ATOM 1725 C C . LEU A 1 217 ? -6.584 3.283 24.634 1.00 95.12 217 LEU A C 1
ATOM 1727 O O . LEU A 1 217 ? -7.245 3.832 25.499 1.00 95.12 217 LEU A O 1
ATOM 1731 N N . LYS A 1 218 ? -5.284 3.568 24.477 1.00 95.69 218 LYS A N 1
ATOM 1732 C CA . LYS A 1 218 ? -4.590 4.583 25.297 1.00 95.69 218 LYS A CA 1
ATOM 1733 C C . LYS A 1 218 ? -4.858 6.018 24.831 1.00 95.69 218 LYS A C 1
ATOM 1735 O O . LYS A 1 218 ? -4.395 6.948 25.487 1.00 95.69 218 LYS A O 1
ATOM 1740 N N . LEU A 1 219 ? -5.483 6.173 23.667 1.00 94.75 219 LEU A N 1
ATOM 1741 C CA . LEU A 1 219 ? -5.804 7.452 23.035 1.00 94.75 219 LEU A CA 1
ATOM 1742 C C . LEU A 1 219 ? -7.273 7.848 23.238 1.00 94.75 219 LEU A C 1
ATOM 1744 O O . LEU A 1 219 ? -7.631 8.959 22.855 1.00 94.75 219 LEU A O 1
ATOM 1748 N N . LEU A 1 220 ? -8.083 6.941 23.795 1.00 89.88 220 LEU A N 1
ATOM 1749 C CA . LEU A 1 220 ? -9.468 7.158 24.209 1.00 89.88 220 LEU A CA 1
ATOM 1750 C C . LEU A 1 220 ? -9.511 7.511 25.699 1.00 89.88 220 LEU A C 1
ATOM 1752 O O . LEU A 1 220 ? -10.301 8.404 26.065 1.00 89.88 220 LEU A O 1
#

Sequence (220 aa):
MTKFDENGKSFFNEAVTQSELTLTVNPLGDKGETISSAVKDGVYCIMFRHDRLGYNQNWLDDTMLPAIESAPREGFSLSAKSSIENEYEAEVDETRDEINKLCGTEFTLDPNFEEIYKVLTEAGDKVNDKTWQARIGQTVLSYFKGLKYQLERQGFKDDDMLQEGLQEIVESKTFKVRVLPKTNSTTETVIEDGVVYLQTSPERWGYNSSDMGEGLLKLL

Secondary structure (DSSP, 8-state):
--TTHHHHHHHHHHH-TT-EEEEEE-TTGGGS-SEEEEEETTEEEEEE-TT-TTSSGGGHHHHHHHHHHTS--SS--HHHHHHIIIIITTTHHHHHHHHHHHHTS--EEE--HHHHHHHHHHHGGG-S-TTGGGGHHHHHHHHHHHHHHHHHHHT-TT-HHHHHHHHHH-TT-EEEEEE-S--SSSSEEEEETTEEEEEE-GGGTTTTGGGTTTTGGGG-